Protein AF-A0A848Q701-F1 (af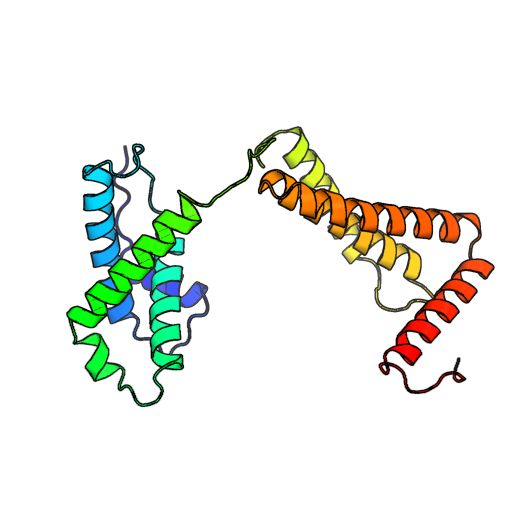db_monomer_lite)

Secondary structure (DSSP, 8-state):
----PPPPHHHHHHHHHHTT--TTS-HHHHHHHHHHHHHHHHHHHHTTTTSS-PPP-HHHHHHHHHHHHHHHHHH-TT--HHHHTT-HHHHHHHHHHHHHHHHHHHTS-------S-TTSHHHHHHHHHHHHHHHHHTTS--S-HHHHHHHHHHHHHHHHHHHHHHHHHHT-HHHHHHHHHHHHHHHHHHHHHHHH-HHHHHHHHHHHHHHHHHTTSSS-SS--

pLDDT: mean 83.73, std 12.36, range [33.09, 96.5]

Sequence (224 aa):
MSEKQILSNEQFKEVYNALGVKNTLNSDFLYQAYVNAMEGAKTIAEANLFGRMVPINPVSLILYLVNEHGYFLDSHPDAIQEEIIVDEKYMQTIISIALDKYYTNEHLSYKSKTILSRFSPSISTLNTYLNFMLGILAKFPRNKPNETLVVDIMSKGFSMARAISDLLVSGFETEAFSTWRTLHEAECILLILTKHGKPVIDKYLTHMNYAMAFRGIAFDKAKT

Foldseek 3Di:
DDDPDQDDLVRQVVLCVVVVQPPPDDSVLLSVLLVVLVVVLVVVQVVCVVVDNDDDDSSLLSVQLSVLRVVVCVVCVVDDNVVQSPDPVSSVVSSVRSNVCRCCVVPVDDAAPQPDACPPPVLVVLLVVLVVLLVVLVPDDDDPLLVCVLSVLVNVLSVLVNVLSVCSRRRNNVVSVVSVVVSVVSVVVNVVCVVPDDVVSVVVVLVVVVVCVVVVNDDDNPDD

Radius of gyration: 25.18 Å; chains: 1; bounding box: 56×46×65 Å

Structure (mmCIF, N/CA/C/O backbone):
data_AF-A0A848Q701-F1
#
_entry.id   AF-A0A848Q701-F1
#
loop_
_atom_site.group_PDB
_atom_site.id
_atom_site.type_symbol
_atom_site.label_atom_id
_atom_site.label_alt_id
_atom_site.label_comp_id
_atom_site.label_asym_id
_atom_site.label_entity_id
_atom_site.label_seq_id
_atom_site.pdbx_PDB_ins_code
_atom_site.Cartn_x
_atom_site.Cartn_y
_atom_site.Cartn_z
_atom_site.occupancy
_atom_site.B_iso_or_equiv
_atom_site.auth_seq_id
_atom_site.auth_comp_id
_atom_site.auth_asym_id
_atom_site.auth_atom_id
_atom_site.pdbx_PDB_model_num
ATOM 1 N N . MET A 1 1 ? -8.119 24.684 22.721 1.00 36.12 1 MET A N 1
ATOM 2 C CA . MET A 1 1 ? -7.737 23.377 22.140 1.00 36.12 1 MET A CA 1
ATOM 3 C C . MET A 1 1 ? -9.029 22.715 21.716 1.00 36.12 1 MET A C 1
ATOM 5 O O . MET A 1 1 ? -9.888 22.579 22.572 1.00 36.12 1 MET A O 1
ATOM 9 N N . SER A 1 2 ? -9.239 22.475 20.418 1.00 33.09 2 SER A N 1
ATOM 10 C CA . SER A 1 2 ? -10.560 22.066 19.923 1.00 33.09 2 SER A CA 1
ATOM 11 C C . SER A 1 2 ? -10.895 20.670 20.447 1.00 33.09 2 SER A C 1
ATOM 13 O O . SER A 1 2 ? -10.123 19.731 20.254 1.00 33.09 2 SER A O 1
ATOM 15 N N . GLU A 1 3 ? -12.034 20.545 21.124 1.00 44.09 3 GLU A N 1
ATOM 16 C CA . GLU A 1 3 ? -12.710 19.263 21.291 1.00 44.09 3 GLU A CA 1
ATOM 17 C C . GLU A 1 3 ? -12.857 18.672 19.886 1.00 44.09 3 GLU A C 1
ATOM 19 O O . GLU A 1 3 ? -13.469 19.283 19.006 1.00 44.09 3 GLU A O 1
ATOM 24 N N . LYS A 1 4 ? -12.191 17.550 19.603 1.00 56.16 4 LYS A N 1
ATOM 25 C CA . LYS A 1 4 ? -12.415 16.849 18.340 1.00 56.16 4 LYS A CA 1
ATOM 26 C C . LYS A 1 4 ? -13.757 16.147 18.460 1.00 56.16 4 LYS A C 1
ATOM 28 O O . LYS A 1 4 ? -13.879 15.125 19.125 1.00 56.16 4 LYS A O 1
ATOM 33 N N . GLN A 1 5 ? -14.742 16.792 17.856 1.00 68.19 5 GLN A N 1
ATOM 34 C CA . GLN A 1 5 ? -16.139 16.410 17.817 1.00 68.19 5 GLN A CA 1
ATOM 35 C C . GLN A 1 5 ? -16.266 15.020 17.181 1.00 68.19 5 GLN A C 1
ATOM 37 O O . GLN A 1 5 ? -15.728 14.779 16.098 1.00 68.19 5 GLN A O 1
ATOM 42 N N . ILE A 1 6 ? -16.935 14.103 17.883 1.00 81.94 6 ILE A N 1
ATOM 43 C CA . ILE A 1 6 ? -17.421 12.844 17.308 1.00 81.94 6 ILE A CA 1
ATOM 44 C C . ILE A 1 6 ? -18.152 13.198 16.008 1.00 81.94 6 ILE A C 1
ATOM 46 O O . ILE A 1 6 ? -18.936 14.150 15.993 1.00 81.94 6 ILE A O 1
ATOM 50 N N . LEU A 1 7 ? -17.860 12.479 14.921 1.00 87.56 7 LEU A N 1
ATOM 51 C CA . LEU A 1 7 ? -18.504 12.750 13.637 1.00 87.56 7 LEU A CA 1
ATOM 52 C C . LEU A 1 7 ? -20.026 12.631 13.785 1.00 87.56 7 LEU A C 1
ATOM 54 O O . LEU A 1 7 ? -20.531 11.700 14.424 1.00 87.56 7 LEU A O 1
ATOM 58 N N . SER A 1 8 ? -20.766 13.563 13.183 1.00 89.25 8 SER A N 1
ATOM 59 C CA . SER A 1 8 ? -22.221 13.426 13.090 1.00 89.25 8 SER A CA 1
ATOM 60 C C . SER A 1 8 ? -22.583 12.189 12.257 1.00 89.25 8 SER A C 1
ATOM 62 O O . SER A 1 8 ? -21.770 11.698 11.473 1.00 89.25 8 SER A O 1
ATOM 64 N N . ASN A 1 9 ? -23.809 11.678 12.398 1.00 89.00 9 ASN A N 1
ATOM 65 C CA . ASN A 1 9 ? -24.279 10.534 11.605 1.00 89.00 9 ASN A CA 1
ATOM 66 C C . ASN A 1 9 ? -24.153 10.808 10.092 1.00 89.00 9 ASN A C 1
ATOM 68 O O . ASN A 1 9 ? -23.714 9.944 9.339 1.00 89.00 9 ASN A O 1
ATOM 72 N N . GLU A 1 10 ? -24.444 12.038 9.662 1.00 88.00 10 GLU A N 1
ATOM 73 C CA . GLU A 1 10 ? -24.291 12.470 8.269 1.00 88.00 10 GLU A CA 1
ATOM 74 C C . GLU A 1 10 ? -22.828 12.408 7.809 1.00 88.00 10 GLU A C 1
ATOM 76 O O . GLU A 1 10 ? -22.529 11.771 6.801 1.00 88.00 10 GLU A O 1
ATOM 81 N N . GLN A 1 11 ? -21.900 12.969 8.592 1.00 88.25 11 GLN A N 1
ATOM 82 C CA . GLN A 1 11 ? -20.464 12.917 8.295 1.00 88.25 11 GLN A CA 1
ATOM 83 C C . GLN A 1 11 ? -19.928 11.481 8.290 1.00 88.25 11 GLN A C 1
ATOM 85 O O . GLN A 1 11 ? -19.095 11.121 7.460 1.00 88.25 11 GLN A O 1
ATOM 90 N N . PHE A 1 12 ? -20.411 10.638 9.204 1.00 90.81 12 PHE A N 1
ATOM 91 C CA . PHE A 1 12 ? -20.083 9.218 9.218 1.00 90.81 12 PHE A CA 1
ATOM 92 C C . PHE A 1 12 ? -20.570 8.530 7.940 1.00 90.81 12 PHE A C 1
ATOM 94 O O . PHE A 1 12 ? -19.803 7.789 7.331 1.00 90.81 12 PHE A O 1
ATOM 101 N N . LYS A 1 13 ? -21.808 8.791 7.502 1.00 87.31 13 LYS A N 1
ATOM 102 C CA . LYS A 1 13 ? -22.376 8.213 6.275 1.00 87.31 13 LYS A CA 1
ATOM 103 C C . LYS A 1 13 ? -21.625 8.662 5.024 1.00 87.31 13 LYS A C 1
ATOM 105 O O . LYS A 1 13 ? -21.408 7.846 4.132 1.00 87.31 13 LYS A O 1
ATOM 110 N N . GLU A 1 14 ? -21.167 9.910 4.965 1.00 87.75 14 GLU A N 1
ATOM 111 C CA . GLU A 1 14 ? -20.291 10.380 3.884 1.00 87.75 14 GLU A CA 1
ATOM 112 C C . GLU A 1 14 ? -18.983 9.585 3.825 1.00 87.75 14 GLU A C 1
ATOM 114 O O . GLU A 1 14 ? -18.609 9.094 2.759 1.00 87.75 14 GLU A O 1
ATOM 119 N N . VAL A 1 15 ? -18.318 9.400 4.971 1.00 84.94 15 VAL A N 1
ATOM 120 C CA . VAL A 1 15 ? -17.093 8.590 5.065 1.00 84.94 15 VAL A CA 1
ATOM 121 C C . VAL A 1 15 ? -17.382 7.139 4.686 1.00 84.94 15 VAL A C 1
ATOM 123 O O . VAL A 1 15 ? -16.687 6.575 3.849 1.00 84.94 15 VAL A O 1
ATOM 126 N N . TYR A 1 16 ? -18.435 6.549 5.244 1.00 84.50 16 TYR A N 1
ATOM 127 C CA . TYR A 1 16 ? -18.865 5.180 4.974 1.00 84.50 16 TYR A CA 1
ATOM 128 C C . TYR A 1 16 ? -19.086 4.926 3.474 1.00 84.50 16 TYR A C 1
ATOM 130 O O . TYR A 1 16 ? -18.576 3.950 2.923 1.00 84.50 16 TYR A O 1
ATOM 138 N N . ASN A 1 17 ? -19.764 5.849 2.788 1.00 85.31 17 ASN A N 1
ATOM 139 C CA . ASN A 1 17 ? -20.006 5.760 1.350 1.00 85.31 17 ASN A CA 1
ATOM 140 C C . ASN A 1 17 ? -18.724 5.971 0.531 1.00 85.31 17 ASN A C 1
ATOM 142 O O . ASN A 1 17 ? -18.478 5.242 -0.429 1.00 85.31 17 ASN A O 1
ATOM 146 N N . ALA A 1 18 ? -17.882 6.936 0.915 1.00 84.31 18 ALA A N 1
ATOM 147 C CA . ALA A 1 18 ? -16.613 7.206 0.237 1.00 84.31 18 ALA A CA 1
ATOM 148 C C . ALA A 1 18 ? -15.622 6.034 0.336 1.00 84.31 18 ALA A C 1
ATOM 150 O O . ALA A 1 18 ? -14.794 5.845 -0.554 1.00 84.31 18 ALA A O 1
ATOM 151 N N . LEU A 1 19 ? -15.717 5.235 1.400 1.00 77.81 19 LEU A N 1
ATOM 152 C CA . LEU A 1 19 ? -14.888 4.052 1.622 1.00 77.81 19 LEU A CA 1
ATOM 153 C C . LEU A 1 19 ? -15.313 2.835 0.782 1.00 77.81 19 LEU A C 1
ATOM 155 O O . LEU A 1 19 ? -14.610 1.826 0.796 1.00 77.81 19 LEU A O 1
ATOM 159 N N . GLY A 1 20 ? -16.428 2.909 0.043 1.00 77.75 20 GLY A N 1
ATOM 160 C CA . GLY A 1 20 ? -16.897 1.809 -0.806 1.00 77.75 20 GLY A CA 1
ATOM 161 C C . GLY A 1 20 ? -17.294 0.562 -0.013 1.00 77.75 20 GLY A C 1
ATOM 162 O O . GLY A 1 20 ? -17.128 -0.559 -0.495 1.00 77.75 20 GLY A O 1
ATOM 163 N N . VAL A 1 21 ? -17.772 0.750 1.219 1.00 76.88 21 VAL A N 1
ATOM 164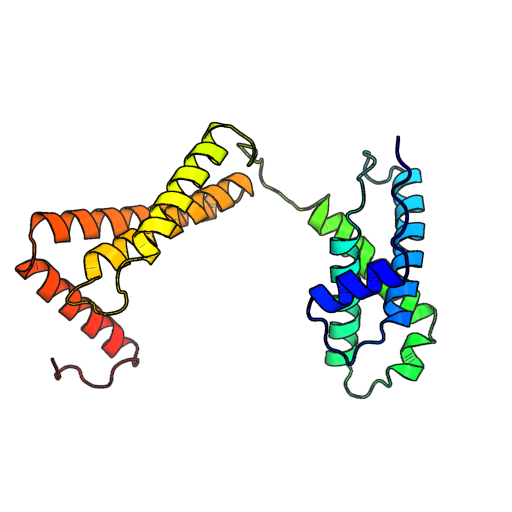 C CA . VAL A 1 21 ? -18.198 -0.345 2.094 1.00 76.88 21 VAL A CA 1
ATOM 165 C C . VAL A 1 21 ? -19.361 -1.103 1.449 1.00 76.88 21 VAL A C 1
ATOM 167 O O . VAL A 1 21 ? -20.228 -0.501 0.816 1.00 76.88 21 VAL A O 1
ATOM 170 N N . LYS A 1 22 ? -19.393 -2.436 1.598 1.00 74.31 22 LYS A N 1
ATOM 171 C CA . LYS A 1 22 ? -20.499 -3.261 1.092 1.00 74.31 22 LYS A CA 1
ATOM 172 C C . LYS A 1 22 ? -21.829 -2.724 1.650 1.00 74.31 22 LYS A C 1
ATOM 174 O O . LYS A 1 22 ? -22.005 -2.663 2.865 1.00 74.31 22 LYS A O 1
ATOM 179 N N . ASN A 1 23 ? -22.791 -2.428 0.771 1.00 69.56 23 ASN A N 1
ATOM 180 C CA . ASN A 1 23 ? -24.143 -1.974 1.150 1.00 69.56 23 ASN A CA 1
ATOM 181 C C . ASN A 1 23 ? -24.913 -2.974 2.034 1.00 69.56 23 ASN A C 1
ATOM 183 O O . ASN A 1 23 ? -25.974 -2.644 2.548 1.00 69.56 23 ASN A O 1
ATOM 187 N N . THR A 1 24 ? -24.403 -4.196 2.182 1.00 77.38 24 THR A N 1
ATOM 188 C CA . THR A 1 24 ? -24.962 -5.234 3.048 1.00 77.38 24 THR A CA 1
ATOM 189 C C . THR A 1 24 ? -24.699 -4.979 4.530 1.00 77.38 24 THR A C 1
ATOM 191 O O . THR A 1 24 ? -25.356 -5.584 5.362 1.00 77.38 24 THR A O 1
ATOM 194 N N . LEU A 1 25 ? -23.745 -4.117 4.899 1.00 85.06 25 LEU A N 1
ATOM 195 C CA . LEU A 1 25 ? -23.465 -3.835 6.307 1.00 85.06 25 LEU A CA 1
ATOM 196 C C . LEU A 1 25 ? -24.409 -2.753 6.854 1.00 85.06 25 LEU A C 1
ATOM 198 O O . LEU A 1 25 ? -24.681 -1.748 6.196 1.00 85.06 25 LEU A O 1
ATOM 202 N N . ASN A 1 26 ? -24.895 -2.952 8.080 1.00 88.06 26 ASN A N 1
ATOM 203 C CA . ASN A 1 26 ? -25.823 -2.038 8.733 1.00 88.06 26 ASN A CA 1
ATOM 204 C C . ASN A 1 26 ? -25.087 -0.767 9.193 1.00 88.06 26 ASN A C 1
ATOM 206 O O . ASN A 1 26 ? -24.310 -0.787 10.152 1.00 88.06 26 ASN A O 1
ATOM 210 N N . SER A 1 27 ? -25.339 0.352 8.507 1.00 88.12 27 SER A N 1
ATOM 211 C CA . SER A 1 27 ? -24.658 1.623 8.775 1.00 88.12 27 SER A CA 1
ATOM 212 C C . SER A 1 27 ? -25.000 2.219 10.137 1.00 88.12 27 SER A C 1
ATOM 214 O O . SER A 1 27 ? -24.158 2.881 10.739 1.00 88.12 27 SER A O 1
ATOM 216 N N . ASP A 1 28 ? -26.226 2.014 10.621 1.00 90.44 28 ASP A N 1
ATOM 217 C CA . ASP A 1 28 ? -26.679 2.613 11.876 1.00 90.44 28 ASP A CA 1
ATOM 218 C C . ASP A 1 28 ? -26.059 1.884 13.077 1.00 90.44 28 ASP A C 1
ATOM 220 O O . ASP A 1 28 ? -25.575 2.536 14.002 1.00 90.44 28 ASP A O 1
ATOM 224 N N . PHE A 1 29 ? -25.957 0.551 13.019 1.00 92.25 29 PHE A N 1
ATOM 225 C CA . PHE A 1 29 ? -25.187 -0.245 13.980 1.00 92.25 29 PHE A CA 1
ATOM 226 C C . PHE A 1 29 ? -23.719 0.195 14.021 1.00 92.25 29 PHE A C 1
ATOM 228 O O . PHE A 1 29 ? -23.174 0.442 15.095 1.00 92.25 29 PHE A O 1
ATOM 235 N N . LEU A 1 30 ? -23.081 0.348 12.857 1.00 92.31 30 LEU A N 1
ATOM 236 C CA . LEU A 1 30 ? -21.678 0.763 12.776 1.00 92.31 30 LEU A CA 1
ATOM 237 C C . LEU A 1 30 ? -21.454 2.196 13.270 1.00 92.31 30 LEU A C 1
ATOM 239 O O . LEU A 1 30 ? -20.414 2.475 13.868 1.00 92.31 30 LEU A O 1
ATOM 243 N N . TYR A 1 31 ? -22.424 3.093 13.074 1.00 94.25 31 TYR A N 1
ATOM 244 C CA . TYR A 1 31 ? -22.378 4.430 13.658 1.00 94.25 31 TYR A CA 1
ATOM 245 C C . TYR A 1 31 ? -22.442 4.375 15.188 1.00 94.25 31 TYR A C 1
ATOM 247 O O . TYR A 1 31 ? -21.627 5.013 15.850 1.00 94.25 31 TYR A O 1
ATOM 255 N N . GLN A 1 32 ? -23.350 3.575 15.756 1.00 93.50 32 GLN A N 1
ATOM 256 C CA . GLN A 1 32 ? -23.429 3.389 17.210 1.00 93.50 32 GLN A CA 1
ATOM 257 C C . GLN A 1 32 ? -22.146 2.774 17.774 1.00 93.50 32 GLN A C 1
ATOM 259 O O . GLN A 1 32 ? -21.598 3.269 18.757 1.00 93.50 32 GLN A O 1
ATOM 264 N N . ALA A 1 33 ? -21.603 1.755 17.104 1.00 93.56 33 ALA A N 1
ATOM 265 C CA . ALA A 1 33 ? -20.323 1.166 17.477 1.00 93.56 33 ALA A CA 1
ATOM 266 C C . ALA A 1 33 ? -19.185 2.201 17.432 1.00 93.56 33 ALA A C 1
ATOM 268 O O . ALA A 1 33 ? -18.342 2.220 18.325 1.00 93.56 33 ALA A O 1
ATOM 269 N N . TYR A 1 34 ? -19.177 3.099 16.442 1.00 94.62 34 TYR A N 1
ATOM 270 C CA . TYR A 1 34 ? -18.209 4.194 16.350 1.00 94.62 34 TYR A CA 1
ATOM 271 C C . TYR A 1 34 ? -18.334 5.193 17.505 1.00 94.62 34 TYR A C 1
ATOM 273 O O . TYR A 1 34 ? -17.318 5.540 18.109 1.00 94.62 34 TYR A O 1
ATOM 281 N N . VAL A 1 35 ? -19.550 5.634 17.838 1.00 93.81 35 VAL A N 1
ATOM 282 C CA . VAL A 1 35 ? -19.788 6.554 18.964 1.00 93.81 35 VAL A CA 1
ATOM 283 C C . VAL A 1 35 ? -19.299 5.924 20.269 1.00 93.81 35 VAL A C 1
ATOM 285 O O . VAL A 1 35 ? -18.469 6.515 20.960 1.00 93.81 35 VAL A O 1
ATOM 288 N N . ASN A 1 36 ? -19.707 4.684 20.543 1.00 92.88 36 ASN A N 1
ATOM 289 C CA . ASN A 1 36 ? -19.308 3.956 21.748 1.00 92.88 36 ASN A CA 1
ATOM 290 C C . ASN A 1 36 ? -17.792 3.697 21.794 1.00 92.88 36 ASN A C 1
ATOM 292 O O . ASN A 1 36 ? -17.168 3.798 22.850 1.00 92.88 36 ASN A O 1
ATOM 296 N N . ALA A 1 37 ? -17.163 3.405 20.650 1.00 92.50 37 ALA A N 1
ATOM 297 C CA . ALA A 1 37 ? -15.714 3.244 20.565 1.00 92.50 37 ALA A CA 1
ATOM 298 C C . ALA A 1 37 ? -14.969 4.557 20.848 1.00 92.50 37 ALA A C 1
ATOM 300 O O . ALA A 1 37 ? -13.959 4.543 21.549 1.00 92.50 37 ALA A O 1
ATOM 301 N N . MET A 1 38 ? -15.462 5.696 20.351 1.00 90.81 38 MET A N 1
ATOM 302 C CA . MET A 1 38 ? -14.889 7.015 20.648 1.00 90.81 38 MET A CA 1
ATOM 303 C C . MET A 1 38 ? -14.991 7.361 22.138 1.00 90.81 38 MET A C 1
ATOM 305 O O . MET A 1 38 ? -14.049 7.929 22.696 1.00 90.81 38 MET A O 1
ATOM 309 N N . GLU A 1 39 ? -16.094 6.992 22.793 1.00 88.62 39 GLU A N 1
ATOM 310 C CA . GLU A 1 39 ? -16.249 7.134 24.244 1.00 88.62 39 GLU A CA 1
ATOM 311 C C . GLU A 1 39 ? -15.275 6.236 25.013 1.00 88.62 39 GLU A C 1
ATOM 313 O O . GLU A 1 39 ? -14.521 6.731 25.852 1.00 88.62 39 GLU A O 1
ATOM 318 N N . GLY A 1 40 ? -15.200 4.943 24.679 1.00 85.62 40 GLY A N 1
ATOM 319 C CA . GLY A 1 40 ? -14.257 4.014 25.313 1.00 85.62 40 GLY A CA 1
ATOM 320 C C . GLY A 1 40 ? -12.796 4.443 25.137 1.00 85.62 40 GLY A C 1
ATOM 321 O O . GLY A 1 40 ? -11.990 4.386 26.067 1.00 85.62 40 GLY A O 1
ATOM 322 N N . ALA A 1 41 ? -12.455 4.969 23.964 1.00 84.69 41 ALA A N 1
ATOM 323 C CA . ALA A 1 41 ? -11.130 5.495 23.672 1.00 84.69 41 ALA A CA 1
ATOM 324 C C . ALA A 1 41 ? -10.795 6.765 24.481 1.00 84.69 41 ALA A C 1
ATOM 326 O O . ALA A 1 41 ? -9.637 6.976 24.855 1.00 84.69 41 ALA A O 1
ATOM 327 N N . LYS A 1 42 ? -11.798 7.590 24.817 1.00 82.44 42 LYS A N 1
ATOM 328 C CA . LYS A 1 42 ? -11.633 8.724 25.738 1.00 82.44 42 LYS A CA 1
ATOM 329 C C . LYS A 1 42 ? -11.252 8.236 27.135 1.00 82.44 42 LYS A C 1
ATOM 331 O O . LYS A 1 42 ? -10.291 8.749 27.702 1.00 82.44 42 LYS A O 1
ATOM 336 N N . THR A 1 43 ? -11.920 7.201 27.645 1.00 80.56 43 THR A N 1
ATOM 337 C CA . THR A 1 43 ? -11.589 6.590 28.944 1.00 80.56 43 THR A CA 1
ATOM 338 C C . THR A 1 43 ? -10.163 6.033 28.964 1.00 80.56 43 THR A C 1
ATOM 340 O O . THR A 1 43 ? -9.422 6.249 29.922 1.00 80.56 43 THR A O 1
ATOM 343 N N . ILE A 1 44 ? -9.735 5.373 27.884 1.00 77.81 44 ILE A N 1
ATOM 344 C CA . ILE A 1 44 ? -8.364 4.855 27.737 1.00 77.81 44 ILE A CA 1
ATOM 345 C C . ILE A 1 44 ? -7.332 5.995 27.724 1.00 77.81 44 ILE A C 1
ATOM 347 O O . ILE A 1 44 ? -6.269 5.886 28.344 1.00 77.81 44 ILE A O 1
ATOM 351 N N . ALA A 1 45 ? -7.640 7.099 27.036 1.00 74.75 45 ALA A N 1
ATOM 352 C CA . ALA A 1 45 ? -6.781 8.279 26.985 1.00 74.75 45 ALA A CA 1
ATOM 353 C C . ALA A 1 45 ? -6.672 8.982 28.349 1.00 74.75 45 ALA A C 1
ATOM 355 O O . ALA A 1 45 ? -5.573 9.371 28.744 1.00 74.75 45 ALA A O 1
ATOM 356 N N . GLU A 1 46 ? -7.782 9.112 29.080 1.00 74.94 46 GLU A N 1
ATOM 357 C CA . GLU A 1 46 ? -7.830 9.681 30.436 1.00 74.94 46 GLU A CA 1
ATOM 358 C C . GLU A 1 46 ? -7.061 8.825 31.448 1.00 74.94 46 GLU A C 1
ATOM 360 O O . GLU A 1 46 ? -6.344 9.362 32.292 1.00 74.94 46 GLU A O 1
ATOM 365 N N . ALA A 1 47 ? -7.124 7.498 31.316 1.00 74.81 47 ALA A N 1
ATOM 366 C CA . ALA A 1 47 ? -6.346 6.566 32.130 1.00 74.81 47 ALA A CA 1
ATOM 367 C C . ALA A 1 47 ? -4.829 6.624 31.852 1.00 74.81 47 ALA A C 1
ATOM 369 O O . ALA A 1 47 ? -4.051 5.981 32.556 1.00 74.81 47 ALA A O 1
ATOM 370 N N . ASN A 1 48 ? -4.395 7.379 30.832 1.00 69.25 48 ASN A N 1
ATOM 371 C CA . ASN A 1 48 ? -3.001 7.548 30.409 1.00 69.25 48 ASN A CA 1
ATOM 372 C C . ASN A 1 48 ? -2.238 6.218 30.248 1.00 69.25 48 ASN A C 1
ATOM 374 O O . ASN A 1 48 ? -1.026 6.153 30.465 1.00 69.25 48 ASN A O 1
ATOM 378 N N . LEU A 1 49 ? -2.944 5.158 29.836 1.00 65.00 49 LEU A N 1
ATOM 379 C CA . LEU A 1 49 ? -2.419 3.789 29.735 1.00 65.00 49 LEU A CA 1
ATOM 380 C C . LEU A 1 49 ? -1.187 3.680 28.821 1.00 65.00 49 LEU A C 1
ATOM 382 O O . LEU A 1 49 ? -0.363 2.787 28.992 1.00 65.00 49 LEU A O 1
ATOM 386 N N . PHE A 1 50 ? -1.027 4.622 27.888 1.00 63.88 50 PHE A N 1
ATOM 387 C CA . PHE A 1 50 ? 0.066 4.650 26.913 1.00 63.88 50 PHE A CA 1
ATOM 388 C C . PHE A 1 50 ? 1.072 5.795 27.133 1.00 63.88 50 PHE A C 1
ATOM 390 O O . PHE A 1 50 ? 1.924 6.047 26.281 1.00 63.88 50 PHE A O 1
ATOM 397 N N . GLY A 1 51 ? 0.979 6.524 28.253 1.00 60.06 51 GLY A N 1
ATOM 398 C CA . GLY A 1 51 ? 1.923 7.585 28.640 1.00 60.06 51 GLY A CA 1
ATOM 399 C C . GLY A 1 51 ? 1.932 8.834 27.746 1.00 60.06 51 GLY A C 1
ATOM 400 O O . GLY A 1 51 ? 2.715 9.756 27.989 1.00 60.06 51 GLY A O 1
ATOM 401 N N . ARG A 1 52 ? 1.095 8.878 26.702 1.00 60.19 52 ARG A N 1
ATOM 402 C CA . ARG A 1 52 ? 0.869 10.025 25.816 1.00 60.19 52 ARG A CA 1
ATOM 403 C C . ARG A 1 52 ? -0.595 10.047 25.395 1.00 60.19 52 ARG A C 1
ATOM 405 O O . ARG A 1 52 ? -1.138 9.023 24.992 1.00 60.19 52 ARG A O 1
ATOM 412 N N . MET A 1 53 ? -1.210 11.228 25.427 1.00 58.53 53 MET A N 1
ATOM 413 C CA . MET A 1 53 ? -2.537 11.432 24.852 1.00 58.53 53 MET A CA 1
ATOM 414 C C . MET A 1 53 ? -2.410 11.350 23.327 1.00 58.53 53 MET A C 1
ATOM 416 O O . MET A 1 53 ? -1.824 12.242 22.708 1.00 58.53 53 MET A O 1
ATOM 420 N N . VAL A 1 54 ? -2.897 10.262 22.725 1.00 65.00 54 VAL A N 1
ATOM 421 C CA . VAL A 1 54 ? -2.814 10.082 21.274 1.00 65.00 54 VAL A CA 1
ATOM 422 C C . VAL A 1 54 ? -4.143 10.468 20.628 1.00 65.00 54 VAL A C 1
ATOM 424 O O . VAL A 1 54 ? -5.172 9.886 20.970 1.00 65.00 54 VAL A O 1
ATOM 427 N N . PRO A 1 55 ? -4.166 11.471 19.731 1.00 70.88 55 PRO A N 1
ATOM 428 C CA . PRO A 1 55 ? -5.399 11.877 19.076 1.00 70.88 55 PRO A CA 1
ATOM 429 C C . PRO A 1 55 ? -5.906 10.756 18.168 1.00 70.88 55 PRO A C 1
ATOM 431 O O . PRO A 1 55 ? -5.176 10.275 17.301 1.00 70.88 55 PRO A O 1
ATOM 434 N N . ILE A 1 56 ? -7.174 10.388 18.337 1.00 82.06 56 ILE A N 1
ATOM 435 C CA . ILE A 1 56 ? -7.820 9.364 17.516 1.00 82.06 56 ILE A CA 1
ATOM 436 C C . ILE A 1 56 ? -8.065 9.925 16.115 1.00 82.06 56 ILE A C 1
ATOM 438 O O . ILE A 1 56 ? -8.544 11.055 15.967 1.00 82.06 56 ILE A O 1
ATOM 442 N N . ASN A 1 57 ? -7.736 9.145 15.086 1.00 87.00 57 ASN A N 1
ATOM 443 C CA . ASN A 1 57 ? -8.190 9.381 13.722 1.00 87.00 57 ASN A CA 1
ATOM 444 C C . ASN A 1 57 ? -9.550 8.685 13.522 1.00 87.00 57 ASN A C 1
ATOM 446 O O . ASN A 1 57 ? -9.575 7.454 13.435 1.00 87.00 57 ASN A O 1
ATOM 450 N N . PRO A 1 58 ? -10.666 9.436 13.413 1.00 87.81 58 PRO A N 1
ATOM 451 C CA . PRO A 1 58 ? -11.998 8.852 13.274 1.00 87.81 58 PRO A CA 1
ATOM 452 C C . PRO A 1 58 ? -12.118 7.911 12.078 1.00 87.81 58 PRO A C 1
ATOM 454 O O . PRO A 1 58 ? -12.716 6.850 12.193 1.00 87.81 58 PRO A O 1
ATOM 457 N N . VAL A 1 59 ? -11.502 8.259 10.945 1.00 88.62 59 VAL A N 1
ATOM 458 C CA . VAL A 1 59 ? -11.603 7.474 9.707 1.00 88.62 59 VAL A CA 1
ATOM 459 C C . VAL A 1 59 ? -10.935 6.109 9.866 1.00 88.62 59 VAL A C 1
ATOM 461 O O . VAL A 1 59 ? -11.503 5.097 9.465 1.00 88.62 59 VAL A O 1
ATOM 464 N N . SER A 1 60 ? -9.757 6.061 10.494 1.00 88.44 60 SER A N 1
ATOM 465 C CA . SER A 1 60 ? -9.058 4.800 10.768 1.00 88.44 60 SER A CA 1
ATOM 466 C C . SER A 1 60 ? -9.859 3.905 11.715 1.00 88.44 60 SER A C 1
ATOM 468 O O . SER A 1 60 ? -9.963 2.707 11.474 1.00 88.44 60 SER A O 1
ATOM 470 N N . LEU A 1 61 ? -10.464 4.472 12.764 1.00 90.56 61 LEU A N 1
ATOM 471 C CA . LEU A 1 61 ? -11.290 3.702 13.697 1.00 90.56 61 LEU A CA 1
ATOM 472 C C . LEU A 1 61 ? -12.554 3.145 13.022 1.00 90.56 61 LEU A C 1
ATOM 474 O O . LEU A 1 61 ? -12.880 1.975 13.213 1.00 90.56 61 LEU A O 1
ATOM 478 N N . ILE A 1 62 ? -13.222 3.947 12.183 1.00 91.88 62 ILE A N 1
ATOM 479 C CA . ILE A 1 62 ? -14.364 3.501 11.367 1.00 91.88 62 ILE A CA 1
ATOM 480 C C . ILE A 1 62 ? -13.952 2.334 10.467 1.00 91.88 62 ILE A C 1
ATOM 482 O O . ILE A 1 62 ? -14.665 1.338 10.395 1.00 91.88 62 ILE A O 1
ATOM 486 N N . LEU A 1 63 ? -12.787 2.424 9.819 1.00 90.88 63 LEU A N 1
ATOM 487 C CA . LEU A 1 63 ? -12.268 1.350 8.974 1.00 90.88 63 LEU A CA 1
ATOM 488 C C . LEU A 1 63 ? -12.060 0.049 9.749 1.00 90.88 63 LEU A C 1
ATOM 490 O O . LEU A 1 63 ? -12.456 -1.001 9.249 1.00 90.88 63 LEU A O 1
ATOM 494 N N . TYR A 1 64 ? -11.487 0.096 10.953 1.00 93.19 64 TYR A N 1
ATOM 495 C CA . TYR A 1 64 ? -11.368 -1.106 11.780 1.00 93.19 64 TYR A CA 1
ATOM 496 C C . TYR A 1 64 ? -12.751 -1.688 12.105 1.00 93.19 64 TYR A C 1
ATOM 498 O O . TYR A 1 64 ? -12.986 -2.855 11.819 1.00 93.19 64 TYR A O 1
ATOM 506 N N . LEU A 1 65 ? -13.699 -0.880 12.590 1.00 93.56 65 LEU A N 1
ATOM 507 C CA . LEU A 1 65 ? -15.053 -1.344 12.935 1.00 93.56 65 LEU A CA 1
ATOM 508 C C . LEU A 1 65 ? -15.788 -1.989 11.751 1.00 93.56 65 LEU A C 1
ATOM 510 O O . LEU A 1 65 ? -16.352 -3.075 11.882 1.00 93.56 65 LEU A O 1
ATOM 514 N N . VAL A 1 66 ? -15.755 -1.335 10.589 1.00 92.31 66 VAL A N 1
ATOM 515 C CA . VAL A 1 66 ? -16.382 -1.829 9.357 1.00 92.31 66 VAL A CA 1
ATOM 516 C C . VAL A 1 66 ? -15.784 -3.171 8.941 1.00 92.31 66 VAL A C 1
ATOM 518 O O . VAL A 1 66 ? -16.527 -4.099 8.620 1.00 92.31 66 VAL A O 1
ATOM 521 N N . ASN A 1 67 ? -14.452 -3.282 8.940 1.00 91.06 67 ASN A N 1
ATOM 522 C CA . ASN A 1 67 ? -13.779 -4.504 8.509 1.00 91.06 67 ASN A CA 1
ATOM 523 C C . ASN A 1 67 ? -13.973 -5.648 9.508 1.00 91.06 67 ASN A C 1
ATOM 525 O O . ASN A 1 67 ? -14.165 -6.777 9.070 1.00 91.06 67 ASN A O 1
ATOM 529 N N . GLU A 1 68 ? -13.997 -5.385 10.818 1.00 92.19 68 GLU A N 1
ATOM 530 C CA . GLU A 1 68 ? -14.296 -6.422 11.815 1.00 92.19 68 GLU A CA 1
ATOM 531 C C . GLU A 1 68 ? -15.730 -6.940 11.685 1.00 92.19 68 GLU A C 1
ATOM 533 O O . GLU A 1 68 ? -15.950 -8.151 11.689 1.00 92.19 68 GLU A O 1
ATOM 538 N N . HIS A 1 69 ? -16.708 -6.044 11.518 1.00 91.69 69 HIS A N 1
ATOM 539 C CA . HIS A 1 69 ? -18.101 -6.444 11.324 1.00 91.69 69 HIS A CA 1
ATOM 540 C C . HIS A 1 69 ? -18.285 -7.230 10.022 1.00 91.69 69 HIS A C 1
ATOM 542 O O . HIS A 1 69 ? -18.899 -8.297 10.024 1.00 91.69 69 HIS A O 1
ATOM 548 N N . GLY A 1 70 ? -17.700 -6.743 8.923 1.00 89.50 70 GLY A N 1
ATOM 549 C CA . GLY A 1 70 ? -17.731 -7.431 7.635 1.00 89.50 70 GLY A CA 1
ATOM 550 C C . GLY A 1 70 ? -17.066 -8.805 7.690 1.00 89.50 70 GLY A C 1
ATOM 551 O O . GLY A 1 70 ? -17.655 -9.782 7.236 1.00 89.50 70 GLY A O 1
ATOM 552 N N . TYR A 1 71 ? -15.888 -8.903 8.312 1.00 89.94 71 TYR A N 1
ATOM 553 C CA . TYR A 1 71 ? -15.185 -10.171 8.505 1.00 89.94 71 TYR A CA 1
ATOM 554 C C . TYR A 1 71 ? -16.004 -11.161 9.333 1.00 89.94 71 TYR A C 1
ATOM 556 O O . TYR A 1 71 ? -16.052 -12.346 9.004 1.00 89.94 71 TYR A O 1
ATOM 564 N N . PHE A 1 72 ? -16.665 -10.693 10.393 1.00 89.88 72 PHE A N 1
ATOM 565 C CA . PHE A 1 72 ? -17.494 -11.547 11.233 1.00 89.88 72 PHE A CA 1
ATOM 566 C C . PHE A 1 72 ? -18.656 -12.167 10.452 1.00 89.88 72 PHE A C 1
ATOM 568 O O . PHE A 1 72 ? -18.848 -13.378 10.545 1.00 89.88 72 PHE A O 1
ATOM 575 N N . LEU A 1 73 ? -19.384 -11.367 9.665 1.00 88.69 73 LEU A N 1
ATOM 576 C CA . LEU A 1 73 ? -20.497 -11.850 8.839 1.00 88.69 73 LEU A CA 1
ATOM 577 C C . LEU A 1 73 ? -20.016 -12.773 7.715 1.00 88.69 73 LEU A C 1
ATOM 579 O O . LEU A 1 73 ? -20.594 -13.835 7.508 1.00 88.69 73 LEU A O 1
ATOM 583 N N . ASP A 1 74 ? -18.917 -12.422 7.039 1.00 86.88 74 ASP A N 1
ATOM 584 C CA . ASP A 1 74 ? -18.323 -13.271 5.998 1.00 86.88 74 ASP A CA 1
ATOM 585 C C . ASP A 1 74 ? -17.838 -14.624 6.585 1.00 86.88 74 ASP A C 1
ATOM 587 O O . ASP A 1 74 ? -17.862 -15.645 5.898 1.00 86.88 74 ASP A O 1
ATOM 591 N N . SER A 1 75 ? -17.432 -14.652 7.862 1.00 86.75 75 SER A N 1
ATOM 592 C CA . SER A 1 75 ? -16.980 -15.864 8.569 1.00 86.75 75 SER A CA 1
ATOM 593 C C . SER A 1 75 ? -18.111 -16.682 9.204 1.00 86.75 75 SER A C 1
ATOM 595 O O . SER A 1 75 ? -17.877 -17.826 9.590 1.00 86.75 75 SER A O 1
ATOM 597 N N . HIS A 1 76 ? -19.322 -16.126 9.311 1.00 87.12 76 HIS A N 1
ATOM 598 C CA . HIS A 1 76 ? -20.498 -16.801 9.867 1.00 87.12 76 HIS A CA 1
ATOM 599 C C . HIS A 1 76 ? -21.696 -16.648 8.915 1.00 87.12 76 HIS A C 1
ATOM 601 O O . HIS A 1 76 ? -22.607 -15.872 9.200 1.00 87.12 76 HIS A O 1
ATOM 607 N N . PRO A 1 77 ? -21.727 -17.397 7.795 1.00 82.31 77 PRO A N 1
ATOM 608 C CA . PRO A 1 77 ? -22.757 -17.243 6.763 1.00 82.31 77 PRO A CA 1
ATOM 609 C C . PRO A 1 77 ? -24.183 -17.526 7.253 1.00 82.31 77 PRO A C 1
ATOM 611 O O . PRO A 1 77 ? -25.137 -16.989 6.701 1.00 82.31 77 PRO A O 1
ATOM 614 N N . ASP A 1 78 ? -24.318 -18.362 8.286 1.00 84.69 78 ASP A N 1
ATOM 615 C CA . ASP A 1 78 ? -25.604 -18.720 8.892 1.00 84.69 78 ASP A CA 1
ATOM 616 C C . ASP A 1 78 ? -26.108 -17.666 9.890 1.00 84.69 78 ASP A C 1
ATOM 618 O O . ASP A 1 78 ? -27.212 -17.784 10.422 1.00 84.69 78 ASP A O 1
ATOM 622 N N . ALA A 1 79 ? -25.293 -16.655 10.196 1.00 80.81 79 ALA A N 1
ATOM 623 C CA . ALA A 1 79 ? -25.617 -15.685 11.219 1.00 80.81 79 ALA A CA 1
ATOM 624 C C . ALA A 1 79 ? -26.502 -14.567 10.652 1.00 80.81 79 ALA A C 1
ATOM 626 O O . ALA A 1 79 ? -26.159 -13.899 9.676 1.00 80.81 79 ALA A O 1
ATOM 627 N N . ILE A 1 80 ? -27.652 -14.357 11.292 1.00 82.44 80 ILE A N 1
ATOM 628 C CA . ILE A 1 80 ? -28.633 -13.352 10.884 1.00 82.44 80 ILE A CA 1
ATOM 629 C C . ILE A 1 80 ? -28.197 -12.004 11.454 1.00 82.44 80 ILE A C 1
ATOM 631 O O . ILE A 1 80 ? -28.183 -11.799 12.669 1.00 82.44 80 ILE A O 1
ATOM 635 N N . GLN A 1 81 ? -27.817 -11.075 10.577 1.00 81.50 81 GLN A N 1
ATOM 636 C CA . GLN A 1 81 ? -27.264 -9.783 10.976 1.00 81.50 81 GLN A CA 1
ATOM 637 C C . GLN A 1 81 ? -28.208 -9.012 11.904 1.00 81.50 81 GLN A C 1
ATOM 639 O O . GLN A 1 81 ? -27.746 -8.421 12.877 1.00 81.50 81 GLN A O 1
ATOM 644 N N . GLU A 1 82 ? -29.516 -9.059 11.656 1.00 84.25 82 GLU A N 1
ATOM 645 C CA . GLU A 1 82 ? -30.540 -8.409 12.476 1.00 84.25 82 GLU A CA 1
ATOM 646 C C . GLU A 1 82 ? -30.580 -8.928 13.919 1.00 84.25 82 GLU A C 1
ATOM 648 O O . GLU A 1 82 ? -30.887 -8.160 14.826 1.00 84.25 82 GLU A O 1
ATOM 653 N N . GLU A 1 83 ? -30.248 -10.198 14.157 1.00 86.31 83 GLU A N 1
ATOM 654 C CA . GLU A 1 83 ? -30.197 -10.774 15.508 1.00 86.31 83 GLU A CA 1
ATOM 655 C C . GLU A 1 83 ? -28.908 -10.371 16.232 1.00 86.31 83 GLU A C 1
ATOM 657 O O . GLU A 1 83 ? -28.908 -10.067 17.424 1.00 86.31 83 GLU A O 1
ATOM 662 N N . ILE A 1 84 ? -27.806 -10.314 15.487 1.00 86.31 84 ILE A N 1
ATOM 663 C CA . ILE A 1 84 ? -26.466 -10.049 16.012 1.00 86.31 84 ILE A CA 1
ATOM 664 C C . ILE A 1 84 ? -26.287 -8.581 16.407 1.00 86.31 84 ILE A C 1
ATOM 666 O O . ILE A 1 84 ? -25.681 -8.287 17.434 1.00 86.31 84 ILE A O 1
ATOM 670 N N . ILE A 1 85 ? -26.803 -7.640 15.611 1.00 88.94 85 ILE A N 1
ATOM 671 C CA . ILE A 1 85 ? -26.639 -6.200 15.886 1.00 88.94 85 ILE A CA 1
ATOM 672 C C . ILE A 1 85 ? -27.370 -5.743 17.155 1.00 88.94 85 ILE A C 1
ATOM 674 O O . ILE A 1 85 ? -27.046 -4.684 17.691 1.00 88.94 85 ILE A O 1
ATOM 678 N N . VAL A 1 86 ? -28.352 -6.523 17.621 1.00 88.69 86 VAL A N 1
ATOM 679 C CA . VAL A 1 86 ? -29.107 -6.269 18.857 1.00 88.69 86 VAL A CA 1
ATOM 680 C C . VAL A 1 86 ? -28.386 -6.852 20.079 1.00 88.69 86 VAL A C 1
ATOM 682 O O . VAL A 1 86 ? -28.657 -6.441 21.206 1.00 88.69 86 VAL A O 1
ATOM 685 N N . ASP A 1 87 ? -27.436 -7.772 19.884 1.00 89.69 87 ASP A N 1
ATOM 686 C CA . ASP A 1 87 ? -26.634 -8.323 20.972 1.00 89.69 87 ASP A CA 1
ATOM 687 C C . ASP A 1 87 ? -25.593 -7.302 21.461 1.00 89.69 87 ASP A C 1
ATOM 689 O O . ASP A 1 87 ? -24.574 -7.026 20.818 1.00 89.69 87 ASP A O 1
ATOM 693 N N . GLU A 1 88 ? -25.819 -6.767 22.660 1.00 89.75 88 GLU A N 1
ATOM 694 C CA . GLU A 1 88 ? -24.883 -5.855 23.319 1.00 89.75 88 GLU A CA 1
ATOM 695 C C . GLU A 1 88 ? -23.493 -6.480 23.508 1.00 89.75 88 GLU A C 1
ATOM 697 O O . GLU A 1 88 ? -22.484 -5.778 23.400 1.00 89.75 88 GLU A O 1
ATOM 702 N N . LYS A 1 89 ? -23.397 -7.797 23.743 1.00 91.44 89 LYS A N 1
ATOM 703 C CA . LYS A 1 89 ? -22.096 -8.469 23.896 1.00 91.44 89 LYS A CA 1
ATOM 704 C C . LYS A 1 89 ? -21.316 -8.451 22.595 1.00 91.44 89 LYS A C 1
ATOM 706 O O . LYS A 1 89 ? -20.102 -8.233 22.612 1.00 91.44 89 LYS A O 1
ATOM 711 N N . TYR A 1 90 ? -22.001 -8.656 21.476 1.00 92.62 90 TYR A N 1
ATOM 712 C CA . TYR A 1 90 ? -21.390 -8.563 20.160 1.00 92.62 90 TYR A CA 1
ATOM 713 C C . TYR A 1 90 ? -20.871 -7.149 19.889 1.00 92.62 90 TYR A C 1
ATOM 715 O O . TYR A 1 90 ? -19.711 -6.984 19.504 1.00 92.62 90 TYR A O 1
ATOM 723 N N . MET A 1 91 ? -21.686 -6.128 20.175 1.00 92.56 91 MET A N 1
ATOM 724 C CA . MET A 1 91 ? -21.282 -4.728 20.027 1.00 92.56 91 MET A CA 1
ATOM 725 C C . MET A 1 91 ? -20.019 -4.418 20.840 1.00 92.56 91 MET A C 1
ATOM 727 O O . MET A 1 91 ? -19.048 -3.894 20.293 1.00 92.56 91 MET A O 1
ATOM 731 N N . GLN A 1 92 ? -19.990 -4.803 22.119 1.00 92.88 92 GLN A N 1
ATOM 732 C CA . GLN A 1 92 ? -18.818 -4.609 22.979 1.00 92.88 92 GLN A CA 1
ATOM 733 C C . GLN A 1 92 ? -17.587 -5.366 22.467 1.00 92.88 92 GLN A C 1
ATOM 735 O O . GLN A 1 92 ? -16.472 -4.846 22.516 1.00 92.88 92 GLN A O 1
ATOM 740 N N . THR A 1 93 ? -17.781 -6.566 21.920 1.00 93.00 93 THR A N 1
ATOM 741 C CA . THR A 1 93 ? -16.697 -7.376 21.350 1.00 93.00 93 THR A CA 1
ATOM 742 C C . THR A 1 93 ? -16.062 -6.684 20.146 1.00 93.00 93 THR A C 1
ATOM 744 O O . THR A 1 93 ? -14.842 -6.523 20.110 1.00 93.00 93 THR A O 1
ATOM 747 N N . ILE A 1 94 ? -16.867 -6.214 19.187 1.00 94.12 94 ILE A N 1
ATOM 748 C CA . ILE A 1 94 ? -16.356 -5.491 18.012 1.00 94.12 94 ILE A CA 1
ATOM 749 C C . ILE A 1 94 ? -15.635 -4.209 18.415 1.00 94.12 94 ILE A C 1
ATOM 751 O O . ILE A 1 94 ? -14.547 -3.940 17.906 1.00 94.12 94 ILE A O 1
ATOM 755 N N . ILE A 1 95 ? -16.208 -3.437 19.341 1.00 93.75 95 ILE A N 1
ATOM 756 C CA . ILE A 1 95 ? -15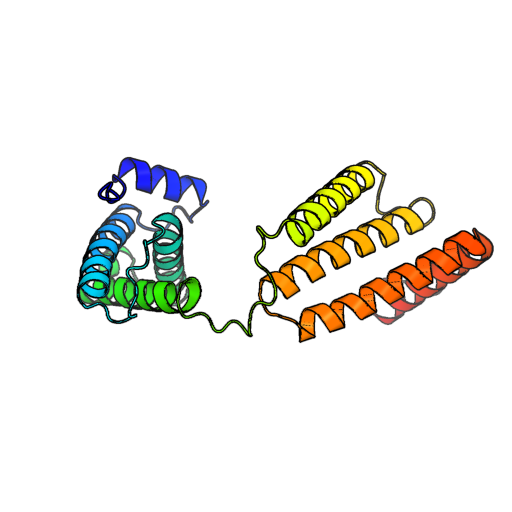.590 -2.201 19.831 1.00 93.75 95 ILE A CA 1
ATOM 757 C C . ILE A 1 95 ? -14.232 -2.503 20.464 1.00 93.75 95 ILE A C 1
ATOM 759 O O . ILE A 1 95 ? -13.240 -1.864 20.116 1.00 93.75 95 ILE A O 1
ATOM 763 N N . SER A 1 96 ? -14.167 -3.499 21.350 1.00 92.88 96 SER A N 1
ATOM 764 C CA . SER A 1 96 ? -12.926 -3.883 22.024 1.00 92.88 96 SER A CA 1
ATOM 765 C C . SER A 1 96 ? -11.850 -4.315 21.028 1.00 92.88 96 SER A C 1
ATOM 767 O O . SER A 1 96 ? -10.709 -3.873 21.143 1.00 92.88 96 SER A O 1
ATOM 769 N N . ILE A 1 97 ? -12.198 -5.147 20.041 1.00 93.31 97 ILE A N 1
ATOM 770 C CA . ILE A 1 97 ? -11.252 -5.619 19.019 1.00 93.31 97 ILE A CA 1
ATOM 771 C C . ILE A 1 97 ? -10.773 -4.457 18.143 1.00 93.31 97 ILE A C 1
ATOM 773 O O . ILE A 1 97 ? -9.576 -4.335 17.879 1.00 93.31 97 ILE A O 1
ATOM 777 N N . ALA A 1 98 ? -11.685 -3.589 17.699 1.00 93.81 98 ALA A N 1
ATOM 778 C CA . ALA A 1 98 ? -11.342 -2.448 16.858 1.00 93.81 98 ALA A CA 1
ATOM 779 C C . ALA A 1 98 ? -10.439 -1.448 17.592 1.00 93.81 98 ALA A C 1
ATOM 781 O O . ALA A 1 98 ? -9.475 -0.959 17.004 1.00 93.81 98 ALA A O 1
ATOM 782 N N . LEU A 1 99 ? -10.710 -1.174 18.872 1.00 90.75 99 LEU A N 1
ATOM 783 C CA . LEU A 1 99 ? -9.865 -0.311 19.696 1.00 90.75 99 LEU A CA 1
ATOM 784 C C . LEU A 1 99 ? -8.486 -0.925 19.931 1.00 90.75 99 LEU A C 1
ATOM 786 O O . LEU A 1 99 ? -7.488 -0.232 19.739 1.00 90.75 99 LEU A O 1
ATOM 790 N N . ASP A 1 100 ? -8.409 -2.207 20.287 1.00 88.50 100 ASP A N 1
ATOM 791 C CA . ASP A 1 100 ? -7.130 -2.891 20.497 1.00 88.50 100 ASP A CA 1
ATOM 792 C C . ASP A 1 100 ? -6.264 -2.862 19.228 1.00 88.50 100 ASP A C 1
ATOM 794 O O . ASP A 1 100 ? -5.104 -2.442 19.266 1.00 88.50 100 ASP A O 1
ATOM 798 N N . LYS A 1 101 ? -6.854 -3.186 18.069 1.00 90.19 101 LYS A N 1
ATOM 799 C CA . LYS A 1 101 ? -6.188 -3.086 16.761 1.00 90.19 101 LYS A CA 1
ATOM 800 C C . LYS A 1 101 ? -5.765 -1.657 16.441 1.00 90.19 101 LYS A C 1
ATOM 802 O O . LYS A 1 101 ? -4.635 -1.455 16.004 1.00 90.19 101 LYS A O 1
ATOM 807 N N . TYR A 1 102 ? -6.628 -0.669 16.675 1.00 89.31 102 TYR A N 1
ATOM 808 C CA . TYR A 1 102 ? -6.312 0.737 16.436 1.00 89.31 102 TYR A CA 1
ATOM 809 C C . TYR A 1 102 ? -5.113 1.194 17.277 1.00 89.31 102 TYR A C 1
ATOM 811 O O . TYR A 1 102 ? -4.122 1.673 16.729 1.00 89.31 102 TYR A O 1
ATOM 819 N N . TYR A 1 103 ? -5.149 1.006 18.598 1.00 84.94 103 TYR A N 1
ATOM 820 C CA . TYR A 1 103 ? -4.051 1.425 19.472 1.00 84.94 103 TYR A CA 1
ATOM 821 C C . TYR A 1 103 ? -2.766 0.656 19.174 1.00 84.94 103 TYR A C 1
ATOM 823 O O . TYR A 1 103 ? -1.687 1.251 19.092 1.00 84.94 103 TYR A O 1
ATOM 831 N N . THR A 1 104 ? -2.872 -0.651 18.949 1.00 82.38 104 THR A N 1
ATOM 832 C CA . THR A 1 104 ? -1.709 -1.485 18.662 1.00 82.38 104 THR A CA 1
ATOM 833 C C . THR A 1 104 ? -1.067 -1.107 17.334 1.00 82.38 104 THR A C 1
ATOM 835 O O . THR A 1 104 ? 0.127 -0.827 17.294 1.00 82.38 10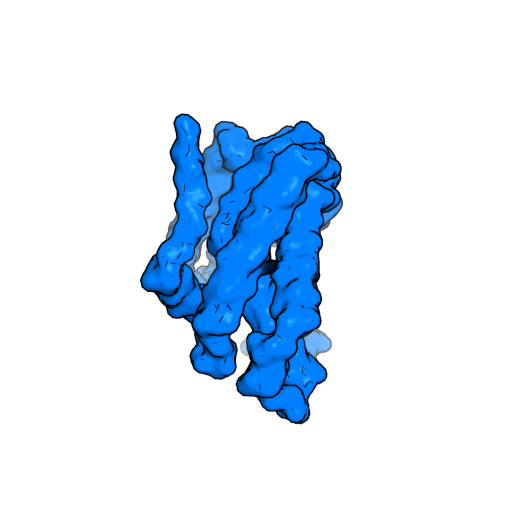4 THR A O 1
ATOM 838 N N . ASN A 1 105 ? -1.835 -1.015 16.251 1.00 83.94 105 ASN A N 1
ATOM 839 C CA . ASN A 1 105 ? -1.286 -0.814 14.908 1.00 83.94 105 ASN A CA 1
ATOM 840 C C . ASN A 1 105 ? -0.972 0.651 14.585 1.00 83.94 105 ASN A C 1
ATOM 842 O O . ASN A 1 105 ? -0.045 0.920 13.825 1.00 83.94 105 ASN A O 1
ATOM 846 N N . GLU A 1 106 ? -1.704 1.613 15.145 1.00 80.25 106 GLU A N 1
ATOM 847 C CA . GLU A 1 106 ? -1.480 3.033 14.841 1.00 80.25 106 GLU A CA 1
ATOM 848 C C . GLU A 1 106 ? -0.507 3.696 15.824 1.00 80.25 106 GLU A C 1
ATOM 850 O O . GLU A 1 106 ? 0.122 4.707 15.489 1.00 80.25 106 GLU A O 1
ATOM 855 N N . HIS A 1 107 ? -0.385 3.175 17.052 1.00 75.12 107 HIS A N 1
ATOM 856 C CA . HIS A 1 107 ? 0.344 3.853 18.134 1.00 75.12 107 HIS A CA 1
ATOM 857 C C . HIS A 1 107 ? 1.448 3.008 18.771 1.00 75.12 107 HIS A C 1
ATOM 859 O O . HIS A 1 107 ? 2.494 3.563 19.113 1.00 75.12 107 HIS A O 1
ATOM 865 N N . LEU A 1 108 ? 1.263 1.692 18.884 1.00 71.88 108 LEU A N 1
ATOM 866 C CA . LEU A 1 108 ? 2.254 0.774 19.461 1.00 71.88 108 LEU A CA 1
ATOM 867 C C . LEU A 1 108 ? 2.951 -0.103 18.417 1.00 71.88 108 LEU A C 1
ATOM 869 O O . LEU A 1 108 ? 3.713 -0.996 18.791 1.00 71.88 108 LEU A O 1
ATOM 873 N N . SER A 1 109 ? 2.713 0.143 17.123 1.00 67.44 109 SER A N 1
ATOM 874 C CA . SER A 1 109 ? 3.258 -0.687 16.053 1.00 67.44 109 SER A CA 1
ATOM 875 C C . SER A 1 109 ? 4.761 -0.777 16.219 1.00 67.44 109 SER A C 1
ATOM 877 O O . SER A 1 109 ? 5.436 0.260 16.283 1.00 67.44 109 SER A O 1
ATOM 879 N N . TYR A 1 110 ? 5.284 -1.998 16.269 1.00 64.38 110 TYR A N 1
ATOM 880 C CA . TYR A 1 110 ? 6.717 -2.199 16.318 1.00 64.38 110 TYR A CA 1
ATOM 881 C C . TYR A 1 110 ? 7.333 -1.634 15.038 1.00 64.38 110 TYR A C 1
ATOM 883 O O . TYR A 1 110 ? 7.197 -2.196 13.954 1.00 64.38 110 TYR A O 1
ATOM 891 N N . LYS A 1 111 ? 8.005 -0.495 15.171 1.00 60.47 111 LYS A N 1
ATOM 892 C CA . LYS A 1 111 ? 8.872 0.052 14.137 1.00 60.47 111 LYS A CA 1
ATOM 893 C C . LYS A 1 111 ? 10.288 -0.127 14.640 1.00 60.47 111 LYS A C 1
ATOM 895 O O . LYS A 1 111 ? 10.621 0.345 15.731 1.00 60.47 111 LYS A O 1
ATOM 900 N N . SER A 1 112 ? 11.130 -0.796 13.854 1.00 57.28 112 SER A N 1
ATOM 901 C CA . SER A 1 112 ? 12.569 -0.666 14.071 1.00 57.28 112 SER A CA 1
ATOM 902 C C . SER A 1 112 ? 12.916 0.831 14.003 1.00 57.28 112 SER A C 1
ATOM 904 O O . SER A 1 112 ? 12.192 1.595 13.357 1.00 57.28 112 SER A O 1
ATOM 906 N N . LYS A 1 113 ? 13.951 1.276 14.732 1.00 59.75 113 LYS A N 1
ATOM 907 C CA . LYS A 1 113 ? 14.307 2.701 14.859 1.00 59.75 113 LYS A CA 1
ATOM 908 C C . LYS A 1 113 ? 14.210 3.408 13.502 1.00 59.75 113 LYS A C 1
ATOM 910 O O . LYS A 1 113 ? 15.066 3.234 12.642 1.00 59.75 113 LYS A O 1
ATOM 915 N N . THR A 1 114 ? 13.176 4.229 13.328 1.00 61.31 114 THR A N 1
ATOM 916 C CA . THR A 1 114 ? 13.003 5.009 12.107 1.00 61.31 114 THR A CA 1
ATOM 917 C C . THR A 1 114 ? 14.145 6.013 12.016 1.00 61.31 114 THR A C 1
ATOM 919 O O . THR A 1 114 ? 14.261 6.901 12.859 1.00 61.31 114 THR A O 1
ATOM 922 N N . ILE A 1 115 ? 15.001 5.861 11.006 1.00 60.28 115 ILE A N 1
ATOM 923 C CA . ILE A 1 115 ? 16.214 6.675 10.866 1.00 60.28 115 ILE A CA 1
ATOM 924 C C . ILE A 1 115 ? 15.844 8.117 10.473 1.00 60.28 115 ILE A C 1
ATOM 926 O O . ILE A 1 115 ? 16.488 9.060 10.927 1.00 60.28 115 ILE A O 1
ATOM 930 N N . LEU A 1 116 ? 14.783 8.312 9.673 1.00 65.62 116 LEU A N 1
ATOM 931 C CA . LEU A 1 116 ? 14.353 9.623 9.168 1.00 65.62 116 LEU A CA 1
ATOM 932 C C . LEU A 1 116 ? 12.829 9.714 8.977 1.00 65.62 116 LEU A C 1
ATOM 934 O O . LEU A 1 116 ? 12.188 8.797 8.472 1.00 65.62 116 LEU A O 1
ATOM 938 N N . SER A 1 117 ? 12.251 10.868 9.324 1.00 78.19 117 SER A N 1
ATOM 939 C CA . SER A 1 117 ? 10.834 11.177 9.076 1.00 78.19 117 SER A CA 1
ATOM 940 C C . SER A 1 117 ? 10.545 11.359 7.581 1.00 78.19 117 SER A C 1
ATOM 942 O O . SER A 1 117 ? 11.361 11.933 6.855 1.00 78.19 117 SER A O 1
ATOM 944 N N . ARG A 1 118 ? 9.333 10.990 7.132 1.00 80.38 118 ARG A N 1
ATOM 945 C CA . ARG A 1 118 ? 8.832 11.290 5.771 1.00 80.38 118 ARG A CA 1
ATOM 946 C C . ARG A 1 118 ? 8.836 12.783 5.435 1.00 80.38 118 ARG A C 1
ATOM 948 O O . ARG A 1 118 ? 8.900 13.158 4.271 1.00 80.38 118 ARG A O 1
ATOM 955 N N . PHE A 1 119 ? 8.762 13.619 6.469 1.00 83.56 119 PHE A N 1
ATOM 956 C CA . PHE A 1 119 ? 8.783 15.075 6.361 1.00 83.56 119 PHE A CA 1
ATOM 957 C C . PHE A 1 119 ? 10.200 15.651 6.385 1.00 83.56 119 PHE A C 1
ATOM 959 O O . PHE A 1 119 ? 10.365 16.865 6.305 1.00 83.56 119 PHE A O 1
ATOM 966 N N . SER A 1 120 ? 11.233 14.811 6.511 1.00 85.50 120 SER A N 1
ATOM 967 C CA . SER A 1 120 ? 12.606 15.294 6.401 1.00 85.50 120 SER A CA 1
ATOM 968 C C . SER A 1 120 ? 12.838 15.875 4.996 1.00 85.50 120 SER A C 1
ATOM 970 O O . SER A 1 120 ? 12.369 15.293 4.007 1.00 85.50 120 SER A O 1
ATOM 972 N N . PRO A 1 121 ? 13.547 17.014 4.874 1.00 89.31 121 PRO A N 1
ATOM 973 C CA . PRO A 1 121 ? 13.786 17.651 3.581 1.00 89.31 121 PRO A CA 1
ATOM 974 C C . PRO A 1 121 ? 14.407 16.705 2.548 1.00 89.31 121 PRO A C 1
ATOM 976 O O . PRO A 1 121 ? 13.968 16.679 1.402 1.00 89.31 121 PRO A O 1
ATOM 979 N N . SER A 1 122 ? 15.359 15.862 2.957 1.00 87.88 122 SER A N 1
ATOM 980 C CA . SER A 1 122 ? 16.033 14.916 2.061 1.00 87.88 122 SER A CA 1
ATOM 981 C C . SER A 1 122 ? 15.073 13.875 1.477 1.00 87.88 122 SER A C 1
ATOM 983 O O . SER A 1 122 ? 15.072 13.644 0.270 1.00 87.88 122 SER A O 1
ATOM 985 N N . ILE A 1 123 ? 14.216 13.280 2.315 1.00 89.12 123 ILE A N 1
ATOM 986 C CA . ILE A 1 123 ? 13.259 12.251 1.886 1.00 89.12 123 ILE A CA 1
ATOM 987 C C . ILE A 1 123 ? 12.135 12.85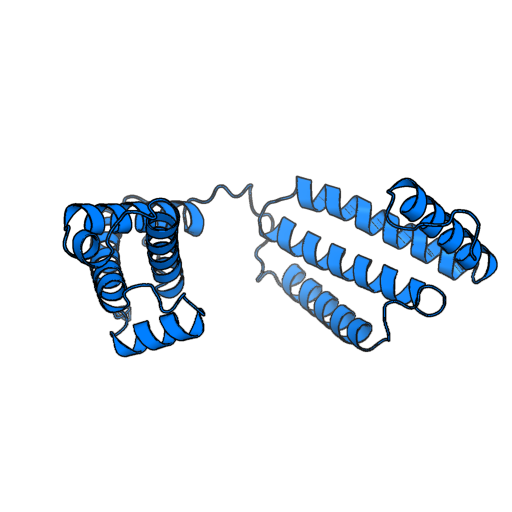8 1.049 1.00 89.12 123 ILE A C 1
ATOM 989 O O . ILE A 1 123 ? 11.804 12.341 -0.016 1.00 89.12 123 ILE A O 1
ATOM 993 N N . SER A 1 124 ? 11.555 13.968 1.504 1.00 91.50 124 SER A N 1
ATOM 994 C CA . SER A 1 124 ? 10.469 14.640 0.783 1.00 91.50 124 SER A CA 1
ATOM 995 C C . SER A 1 124 ? 10.922 15.161 -0.586 1.00 91.50 124 SER A C 1
ATOM 997 O O . SER A 1 124 ? 10.206 14.984 -1.574 1.00 91.50 124 SER A O 1
ATOM 999 N N . THR A 1 125 ? 12.138 15.709 -0.684 1.00 94.06 125 THR A N 1
ATOM 1000 C CA . THR A 1 125 ? 12.729 16.142 -1.960 1.00 94.06 125 THR A CA 1
ATOM 1001 C C . THR A 1 125 ? 12.973 14.955 -2.887 1.00 94.06 125 THR A C 1
ATOM 1003 O O . THR A 1 125 ? 12.537 14.986 -4.037 1.00 94.06 125 THR A O 1
ATOM 1006 N N . LEU A 1 126 ? 13.599 13.881 -2.390 1.00 93.25 126 LEU A N 1
ATOM 1007 C CA . LEU A 1 126 ? 13.827 12.663 -3.173 1.00 93.25 126 LEU A CA 1
ATOM 1008 C C . LEU A 1 126 ? 12.509 12.108 -3.723 1.00 93.25 126 LEU A C 1
ATOM 1010 O O . LEU A 1 126 ? 12.384 11.882 -4.923 1.00 93.25 126 LEU A O 1
ATOM 1014 N N . ASN A 1 127 ? 11.495 11.963 -2.870 1.00 94.00 127 ASN A N 1
ATOM 1015 C CA . ASN A 1 127 ? 10.191 11.445 -3.277 1.00 94.00 127 ASN A CA 1
ATOM 1016 C C . ASN A 1 127 ? 9.482 12.342 -4.289 1.00 94.00 127 ASN A C 1
ATOM 1018 O O . ASN A 1 127 ? 8.834 11.832 -5.200 1.00 94.00 127 ASN A O 1
ATOM 1022 N N . THR A 1 128 ? 9.641 13.660 -4.179 1.00 94.94 128 THR A N 1
ATOM 1023 C CA . THR A 1 128 ? 9.109 14.603 -5.170 1.00 94.94 128 THR A CA 1
ATOM 1024 C C . THR A 1 128 ? 9.719 14.348 -6.549 1.00 94.94 128 THR A C 1
ATOM 1026 O O . THR A 1 128 ? 8.980 14.199 -7.522 1.00 94.94 128 THR A O 1
ATOM 1029 N N . TYR A 1 129 ? 11.045 14.206 -6.636 1.00 96.50 129 TYR A N 1
ATOM 1030 C CA . TYR A 1 129 ? 11.720 13.894 -7.901 1.00 96.50 129 TYR A CA 1
ATOM 1031 C C . TYR A 1 129 ? 11.362 12.508 -8.440 1.00 96.50 129 TYR A C 1
ATOM 1033 O O . TYR A 1 129 ? 11.109 12.368 -9.635 1.00 96.50 129 TYR A O 1
ATOM 1041 N N . LEU A 1 130 ? 11.287 11.489 -7.581 1.00 95.75 130 LEU A N 1
ATOM 1042 C CA . LEU A 1 130 ? 10.886 10.140 -7.990 1.00 95.75 130 LEU A CA 1
ATOM 1043 C C . LEU A 1 130 ? 9.467 10.132 -8.575 1.00 95.75 130 LEU A C 1
ATOM 1045 O O . LEU A 1 130 ? 9.249 9.573 -9.648 1.00 95.75 130 LEU A O 1
ATOM 1049 N N . ASN A 1 131 ? 8.519 10.806 -7.920 1.00 94.81 131 ASN A N 1
ATOM 1050 C CA . ASN A 1 131 ? 7.148 10.936 -8.416 1.00 94.81 131 ASN A CA 1
ATOM 1051 C C . ASN A 1 131 ? 7.088 11.718 -9.734 1.00 94.81 131 ASN A C 1
ATOM 1053 O O . ASN A 1 131 ? 6.363 11.326 -10.647 1.00 94.81 131 ASN A O 1
ATOM 1057 N N . PHE A 1 132 ? 7.872 12.789 -9.862 1.00 95.94 132 PHE A N 1
ATOM 1058 C CA . PHE A 1 132 ? 7.979 13.550 -11.105 1.00 95.94 132 PHE A CA 1
ATOM 1059 C C . PHE A 1 132 ? 8.494 12.684 -12.264 1.00 95.94 132 PHE A C 1
ATOM 1061 O O . PHE A 1 132 ? 7.871 12.645 -13.327 1.00 95.94 132 PHE A O 1
ATOM 1068 N N . MET A 1 133 ? 9.577 11.928 -12.050 1.00 94.19 133 MET A N 1
ATOM 1069 C CA . MET A 1 133 ? 10.139 11.023 -13.059 1.00 94.19 133 MET A CA 1
ATOM 1070 C C . MET A 1 133 ? 9.155 9.920 -13.449 1.00 94.19 133 MET A C 1
ATOM 1072 O O . MET A 1 133 ? 8.962 9.666 -14.637 1.00 94.19 133 MET A O 1
ATOM 1076 N N . LEU A 1 134 ? 8.473 9.309 -12.477 1.00 93.75 134 LEU A N 1
ATOM 1077 C CA . LEU A 1 134 ? 7.421 8.324 -12.743 1.00 93.75 134 LEU A CA 1
ATOM 1078 C C . LEU A 1 134 ? 6.264 8.926 -13.549 1.00 93.75 134 LEU A C 1
ATOM 1080 O O . LEU A 1 134 ? 5.771 8.285 -14.477 1.00 93.75 134 LEU A O 1
ATOM 1084 N N . GLY A 1 135 ? 5.871 10.166 -13.248 1.00 92.94 135 GLY A N 1
ATOM 1085 C CA . GLY A 1 135 ? 4.852 10.901 -13.996 1.00 92.94 135 GLY A CA 1
ATOM 1086 C C . GLY A 1 135 ? 5.256 11.199 -15.443 1.00 92.94 135 GLY A C 1
ATOM 1087 O O . GLY A 1 135 ? 4.413 11.142 -16.336 1.00 92.94 135 GLY A O 1
ATOM 1088 N N . ILE A 1 136 ? 6.540 11.467 -15.705 1.00 91.88 136 ILE A N 1
ATOM 1089 C CA . ILE A 1 136 ? 7.071 11.595 -17.072 1.00 91.88 136 ILE A CA 1
ATOM 1090 C C . ILE A 1 136 ? 7.043 10.242 -17.784 1.00 91.88 136 ILE A C 1
ATOM 1092 O O . ILE A 1 136 ? 6.513 10.143 -18.889 1.00 91.88 136 ILE A O 1
ATOM 1096 N N . LEU A 1 137 ? 7.581 9.198 -17.151 1.00 89.62 137 LEU A N 1
ATOM 1097 C CA . LEU A 1 137 ? 7.692 7.864 -17.747 1.00 89.62 137 LEU A CA 1
ATOM 1098 C C . LEU A 1 137 ? 6.325 7.232 -18.039 1.00 89.62 137 LEU A C 1
ATOM 1100 O O . LEU A 1 137 ? 6.185 6.471 -18.991 1.00 89.62 137 LEU A O 1
ATOM 1104 N N . ALA A 1 138 ? 5.292 7.577 -17.268 1.00 88.12 138 ALA A N 1
ATOM 1105 C CA . ALA A 1 138 ? 3.918 7.144 -17.514 1.00 88.12 138 ALA A CA 1
ATOM 1106 C C . ALA A 1 138 ? 3.324 7.657 -18.839 1.00 88.12 138 ALA A C 1
ATOM 1108 O O . ALA A 1 138 ? 2.361 7.072 -19.326 1.00 88.12 138 ALA A O 1
ATOM 1109 N N . LYS A 1 139 ? 3.883 8.721 -19.433 1.00 87.94 139 LYS A N 1
ATOM 1110 C CA . LYS A 1 139 ? 3.415 9.277 -20.717 1.00 87.94 139 LYS A CA 1
ATOM 1111 C C . LYS A 1 139 ? 3.922 8.506 -21.931 1.00 87.94 139 LYS A C 1
ATOM 1113 O O . LYS A 1 139 ? 3.414 8.706 -23.031 1.00 87.94 139 LYS A O 1
ATOM 1118 N N . PHE A 1 140 ? 4.937 7.667 -21.754 1.00 85.69 140 PHE A N 1
ATOM 1119 C CA . PHE A 1 140 ? 5.473 6.855 -22.834 1.00 85.69 140 PHE A CA 1
ATOM 1120 C C . PHE A 1 140 ? 4.624 5.590 -23.019 1.00 85.69 140 PHE A C 1
ATOM 1122 O O . PHE A 1 140 ? 4.110 5.048 -22.035 1.00 85.69 140 PHE A O 1
ATOM 1129 N N . PRO A 1 141 ? 4.474 5.101 -24.263 1.00 76.44 141 PRO A N 1
ATOM 1130 C CA . PRO A 1 141 ? 3.823 3.822 -24.510 1.00 76.44 141 PRO A CA 1
ATOM 1131 C C . PRO A 1 141 ? 4.543 2.707 -23.741 1.00 76.44 141 PRO A C 1
ATOM 1133 O O . PRO A 1 141 ? 5.762 2.741 -23.577 1.00 76.44 141 PRO A O 1
ATOM 1136 N N . ARG A 1 142 ? 3.771 1.731 -23.259 1.00 71.12 142 ARG A N 1
ATOM 1137 C CA . ARG A 1 142 ? 4.253 0.576 -22.486 1.00 71.12 142 ARG A CA 1
ATOM 1138 C C . ARG A 1 142 ? 3.905 -0.725 -23.197 1.00 71.12 142 ARG A C 1
ATOM 1140 O O . ARG A 1 142 ? 3.044 -0.743 -24.077 1.00 71.12 142 ARG A O 1
ATOM 1147 N N . ASN A 1 143 ? 4.517 -1.818 -22.752 1.00 65.75 143 ASN A N 1
ATOM 1148 C CA . ASN A 1 143 ? 4.172 -3.189 -23.147 1.00 65.75 143 ASN A CA 1
ATOM 1149 C C . ASN A 1 143 ? 4.435 -3.519 -24.626 1.00 65.75 143 ASN A C 1
ATOM 1151 O O . ASN A 1 143 ? 3.825 -4.437 -25.175 1.00 65.75 143 ASN A O 1
ATOM 1155 N N . LYS A 1 144 ? 5.379 -2.818 -25.262 1.00 77.12 144 LYS A N 1
ATOM 1156 C CA . LYS A 1 144 ? 5.957 -3.220 -26.549 1.00 77.12 144 LYS A CA 1
ATOM 1157 C C . LYS A 1 144 ? 7.455 -3.432 -26.358 1.00 77.12 144 LYS A C 1
ATOM 1159 O O . LYS A 1 144 ? 8.223 -2.517 -26.639 1.00 77.12 144 LYS A O 1
ATOM 1164 N N . PRO A 1 145 ? 7.901 -4.617 -25.904 1.00 70.31 145 PRO A N 1
ATOM 1165 C CA . PRO A 1 145 ? 9.288 -4.827 -25.488 1.00 70.31 145 PRO A CA 1
ATOM 1166 C C . PRO A 1 145 ? 10.327 -4.407 -26.540 1.00 70.31 145 PRO A C 1
ATOM 1168 O O . PRO A 1 145 ? 11.350 -3.835 -26.195 1.00 70.31 145 PRO A O 1
ATOM 1171 N N . ASN A 1 146 ? 10.040 -4.580 -27.832 1.00 69.69 146 ASN A N 1
ATOM 1172 C CA . ASN A 1 146 ? 10.943 -4.170 -28.917 1.00 69.69 146 ASN A CA 1
ATOM 1173 C C . ASN A 1 146 ? 11.133 -2.643 -29.045 1.00 69.69 146 ASN A C 1
ATOM 1175 O O . ASN A 1 146 ? 12.116 -2.197 -29.629 1.00 69.69 146 ASN A O 1
ATOM 1179 N N . GLU A 1 147 ? 10.197 -1.847 -28.529 1.00 74.62 147 GLU A N 1
ATOM 1180 C CA . GLU A 1 147 ? 10.166 -0.384 -28.651 1.00 74.62 147 GLU A CA 1
ATOM 1181 C C . GLU A 1 147 ? 10.368 0.313 -27.294 1.00 74.62 147 GLU A C 1
ATOM 1183 O O . GLU A 1 147 ? 10.928 1.405 -27.235 1.00 74.62 147 GLU A O 1
ATOM 1188 N N . THR A 1 148 ? 9.930 -0.312 -26.196 1.00 84.81 148 THR A N 1
ATOM 1189 C CA . THR A 1 148 ? 9.762 0.341 -24.887 1.00 84.81 148 THR A CA 1
ATOM 1190 C C . THR A 1 148 ? 10.627 -0.253 -23.782 1.00 84.81 148 THR A C 1
ATOM 1192 O O . THR A 1 148 ? 10.591 0.262 -22.670 1.00 84.81 148 THR A O 1
ATOM 1195 N N . LEU A 1 149 ? 11.458 -1.271 -24.059 1.00 85.81 149 LEU A N 1
ATOM 1196 C CA . LEU A 1 149 ? 12.220 -1.998 -23.031 1.00 85.81 149 LEU A CA 1
ATOM 1197 C C . LEU A 1 149 ? 12.987 -1.086 -22.063 1.00 85.81 149 LEU A C 1
ATOM 1199 O O . LEU A 1 149 ? 12.946 -1.287 -20.852 1.00 85.81 149 LEU A O 1
ATOM 1203 N N . VAL A 1 150 ? 13.679 -0.073 -22.589 1.00 88.25 150 VAL A N 1
ATOM 1204 C CA . VAL A 1 150 ? 14.446 0.876 -21.766 1.00 88.25 150 VAL A CA 1
ATOM 1205 C C . VAL A 1 150 ? 13.517 1.667 -20.844 1.00 88.25 150 VAL A C 1
ATOM 1207 O O . VAL A 1 150 ? 13.783 1.772 -19.650 1.00 88.25 150 VAL A O 1
ATOM 1210 N N . VAL A 1 151 ? 12.400 2.169 -21.371 1.00 89.06 151 VAL A N 1
ATOM 1211 C CA . VAL A 1 151 ? 11.389 2.915 -20.605 1.00 89.06 151 VAL A CA 1
ATOM 1212 C C . VAL A 1 151 ? 10.741 2.029 -19.540 1.00 89.06 151 VAL A C 1
ATOM 1214 O O . VAL A 1 151 ? 10.524 2.482 -18.413 1.00 89.06 151 VAL A O 1
ATOM 1217 N N . ASP A 1 152 ? 10.470 0.766 -19.864 1.00 88.88 152 ASP A N 1
ATOM 1218 C CA . ASP A 1 152 ? 9.859 -0.202 -18.953 1.00 88.88 152 ASP A CA 1
ATOM 1219 C C . ASP A 1 152 ? 10.801 -0.521 -17.779 1.00 88.88 152 ASP A C 1
ATOM 1221 O O . ASP A 1 152 ? 10.388 -0.484 -16.615 1.00 88.88 152 ASP A O 1
ATOM 1225 N N . ILE A 1 153 ? 12.091 -0.753 -18.055 1.00 90.88 153 ILE A N 1
ATOM 1226 C CA . ILE A 1 153 ? 13.094 -1.008 -17.009 1.00 90.88 153 ILE A CA 1
ATOM 1227 C C . ILE A 1 153 ? 13.355 0.259 -16.183 1.00 90.88 153 ILE A C 1
ATOM 1229 O O . ILE A 1 153 ? 13.413 0.173 -14.956 1.00 90.88 153 ILE A O 1
ATOM 1233 N N . MET A 1 154 ? 13.439 1.440 -16.808 1.00 91.50 154 MET A N 1
ATOM 1234 C CA . MET A 1 154 ? 13.563 2.714 -16.085 1.00 91.50 154 MET A CA 1
ATOM 1235 C C . MET A 1 154 ? 12.372 2.954 -15.158 1.00 91.50 154 MET A C 1
ATOM 1237 O O . MET A 1 154 ? 12.566 3.291 -13.992 1.00 91.50 154 MET A O 1
ATOM 1241 N N . SER A 1 155 ? 11.145 2.737 -15.640 1.00 92.38 155 SER A N 1
ATOM 1242 C CA . SER A 1 155 ? 9.928 2.883 -14.831 1.00 92.38 155 SER A CA 1
ATOM 1243 C C . SER A 1 155 ? 9.979 1.975 -13.608 1.00 92.38 155 SER A C 1
ATOM 1245 O O . SER A 1 155 ? 9.751 2.431 -12.489 1.00 92.38 155 SER A O 1
ATOM 1247 N N . LYS A 1 156 ? 10.363 0.709 -13.809 1.00 92.25 156 LYS A N 1
ATOM 1248 C CA . LYS A 1 156 ? 10.544 -0.255 -12.722 1.00 92.25 156 LYS A CA 1
ATOM 1249 C C . LYS A 1 156 ? 11.619 0.195 -11.727 1.00 92.25 156 LYS A C 1
ATOM 1251 O O . LYS A 1 156 ? 11.382 0.121 -10.524 1.00 92.25 156 LYS A O 1
ATOM 1256 N N . GLY A 1 157 ? 12.755 0.704 -12.206 1.00 94.81 157 GLY A N 1
ATOM 1257 C CA . GLY A 1 157 ? 13.828 1.239 -11.363 1.00 94.81 157 GLY A CA 1
ATOM 1258 C C . GLY A 1 157 ? 13.365 2.411 -10.492 1.00 94.81 157 GLY A C 1
ATOM 1259 O O . GLY A 1 157 ? 13.507 2.375 -9.272 1.00 94.81 157 GLY A O 1
ATOM 1260 N N . PHE A 1 158 ? 12.716 3.421 -11.078 1.00 95.50 158 PHE A N 1
ATOM 1261 C CA . PHE A 1 158 ? 12.190 4.555 -10.306 1.00 95.50 158 PHE A CA 1
ATOM 1262 C C . PHE A 1 158 ? 11.093 4.140 -9.312 1.00 95.50 158 PHE A C 1
ATOM 1264 O O . PHE A 1 158 ? 11.043 4.673 -8.202 1.00 95.50 158 PHE A O 1
ATOM 1271 N N . SER A 1 159 ? 10.256 3.154 -9.651 1.00 94.75 159 SER A N 1
ATOM 1272 C CA . SER A 1 159 ? 9.285 2.584 -8.707 1.00 94.75 159 SER A CA 1
ATOM 1273 C C . SER A 1 159 ? 9.969 1.872 -7.536 1.00 94.75 159 SER A C 1
ATOM 1275 O O . SER A 1 159 ? 9.548 2.049 -6.395 1.00 94.75 159 SER A O 1
ATOM 1277 N N . MET A 1 160 ? 11.051 1.124 -7.784 1.00 95.88 160 MET A N 1
ATOM 1278 C CA . MET A 1 160 ? 11.848 0.494 -6.722 1.00 95.88 160 MET A CA 1
ATOM 1279 C C . MET A 1 160 ? 12.523 1.531 -5.825 1.00 95.88 160 MET A C 1
ATOM 1281 O O . MET A 1 160 ? 12.473 1.395 -4.608 1.00 95.88 160 MET A O 1
ATOM 1285 N N . ALA A 1 161 ? 13.091 2.598 -6.391 1.00 95.44 161 ALA A N 1
ATOM 1286 C CA . ALA A 1 161 ? 13.671 3.694 -5.613 1.00 95.44 161 ALA A CA 1
ATOM 1287 C C . ALA A 1 161 ? 12.633 4.366 -4.694 1.00 95.44 161 ALA A C 1
ATOM 1289 O O . ALA A 1 161 ? 12.924 4.656 -3.531 1.00 95.44 161 ALA A O 1
ATOM 1290 N N . ARG A 1 162 ? 11.398 4.555 -5.182 1.00 95.12 162 ARG A N 1
ATOM 1291 C CA . ARG A 1 162 ? 10.290 5.084 -4.371 1.00 95.12 162 ARG A CA 1
ATOM 1292 C C . ARG A 1 162 ? 9.925 4.130 -3.234 1.00 95.12 162 ARG A C 1
ATOM 1294 O O . ARG A 1 162 ? 9.817 4.577 -2.094 1.00 95.12 162 ARG A O 1
ATOM 1301 N N . ALA A 1 163 ? 9.817 2.834 -3.528 1.00 93.94 163 ALA A N 1
ATOM 1302 C CA . ALA A 1 163 ? 9.536 1.804 -2.531 1.00 93.94 163 ALA A CA 1
ATOM 1303 C C . ALA A 1 163 ? 10.627 1.726 -1.449 1.00 93.94 163 ALA A C 1
ATOM 1305 O O . ALA A 1 163 ? 10.310 1.666 -0.266 1.00 93.94 163 ALA A O 1
ATOM 1306 N N . ILE A 1 164 ? 11.908 1.809 -1.828 1.00 93.69 164 ILE A N 1
ATOM 1307 C CA . ILE A 1 164 ? 13.035 1.859 -0.882 1.00 93.69 164 ILE A CA 1
ATOM 1308 C C . ILE A 1 164 ? 12.879 3.044 0.074 1.00 93.69 164 ILE A C 1
ATOM 1310 O O . ILE A 1 164 ? 13.042 2.878 1.280 1.00 93.69 164 ILE A O 1
ATOM 1314 N N . SER A 1 165 ? 12.519 4.228 -0.434 1.00 92.25 165 SER A N 1
ATOM 1315 C CA . SER A 1 165 ? 12.282 5.391 0.427 1.00 92.25 165 SER A CA 1
ATOM 1316 C C . SER A 1 165 ? 11.152 5.150 1.435 1.00 92.25 165 SER A C 1
ATOM 1318 O O . SER A 1 165 ? 11.317 5.491 2.606 1.00 92.25 165 SER A O 1
ATOM 1320 N N . ASP A 1 166 ? 10.039 4.539 1.019 1.00 90.94 166 ASP A N 1
ATOM 1321 C CA . ASP A 1 166 ? 8.913 4.226 1.913 1.00 90.94 166 ASP A CA 1
ATOM 1322 C C . ASP A 1 166 ? 9.266 3.170 2.968 1.00 90.94 166 ASP A C 1
ATOM 1324 O O . ASP A 1 166 ? 8.874 3.302 4.131 1.00 90.94 166 ASP A O 1
ATOM 1328 N N . LEU A 1 167 ? 10.048 2.158 2.587 1.00 90.50 167 LEU A N 1
ATOM 1329 C CA . LEU A 1 167 ? 10.532 1.119 3.496 1.00 90.50 167 LEU A CA 1
ATOM 1330 C C . LEU A 1 167 ? 11.463 1.713 4.559 1.00 90.50 167 LEU A C 1
ATOM 1332 O O . LEU A 1 167 ? 11.266 1.466 5.747 1.00 90.50 167 LEU A O 1
ATOM 1336 N N . LEU A 1 168 ? 12.408 2.572 4.165 1.00 87.81 168 LEU A N 1
ATOM 1337 C CA . LEU A 1 168 ? 13.320 3.244 5.101 1.00 87.81 168 LEU A CA 1
ATOM 1338 C C . LEU A 1 168 ? 12.577 4.159 6.084 1.00 87.81 168 LEU A C 1
ATOM 1340 O O . LEU A 1 168 ? 12.860 4.142 7.282 1.00 87.81 168 LEU A O 1
ATOM 1344 N N . VAL A 1 169 ? 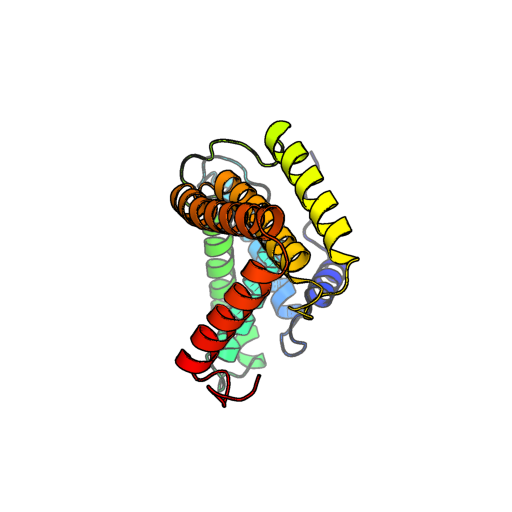11.593 4.923 5.600 1.00 86.88 169 VAL A N 1
ATOM 1345 C CA . VAL A 1 169 ? 10.716 5.756 6.446 1.00 86.88 169 VAL A CA 1
ATOM 1346 C C . VAL A 1 169 ? 9.896 4.907 7.415 1.00 86.88 169 VAL A C 1
ATOM 1348 O O . VAL A 1 169 ? 9.610 5.336 8.531 1.00 86.88 169 VAL A O 1
ATOM 1351 N N . SER A 1 170 ? 9.506 3.707 7.002 1.00 83.31 170 SER A N 1
ATOM 1352 C CA . SER A 1 170 ? 8.718 2.791 7.827 1.00 83.31 170 SER A CA 1
ATOM 1353 C C . SER A 1 170 ? 9.568 1.963 8.798 1.00 83.31 170 SER A C 1
ATOM 1355 O O . SER A 1 170 ? 9.010 1.286 9.657 1.00 83.31 170 SER A O 1
ATOM 1357 N N . GLY A 1 171 ? 10.902 2.050 8.721 1.00 82.50 171 GLY A N 1
ATOM 1358 C CA . GLY A 1 171 ? 11.819 1.272 9.559 1.00 82.50 171 GLY A CA 1
ATOM 1359 C C . GLY A 1 171 ? 12.053 -0.161 9.062 1.00 82.50 171 GLY A C 1
ATOM 1360 O O . GLY A 1 171 ? 12.471 -1.015 9.837 1.00 82.50 171 GLY A O 1
ATOM 1361 N N . PHE A 1 172 ? 11.800 -0.447 7.787 1.00 85.19 172 PHE A N 1
ATOM 1362 C CA . PHE A 1 172 ? 12.043 -1.749 7.156 1.00 85.19 172 PHE A CA 1
ATOM 1363 C C . PHE A 1 172 ? 13.386 -1.744 6.408 1.00 85.19 172 PHE A C 1
ATOM 1365 O O . PHE A 1 172 ? 13.441 -1.756 5.178 1.00 85.19 172 PHE A O 1
ATOM 1372 N N . GLU A 1 173 ? 14.495 -1.632 7.150 1.00 84.62 173 GLU A N 1
ATOM 1373 C CA . GLU A 1 173 ? 15.847 -1.497 6.576 1.00 84.62 173 GLU A CA 1
ATOM 1374 C C . GLU A 1 173 ? 16.272 -2.730 5.766 1.00 84.62 173 GLU A C 1
ATOM 1376 O O . GLU A 1 173 ? 16.843 -2.597 4.683 1.00 84.62 173 GLU A O 1
ATOM 1381 N N . THR A 1 174 ? 15.968 -3.934 6.255 1.00 87.31 174 THR A N 1
ATOM 1382 C CA . THR A 1 174 ? 16.383 -5.183 5.594 1.00 87.31 174 THR A CA 1
ATOM 1383 C C . THR A 1 174 ? 15.666 -5.355 4.255 1.00 87.31 174 THR A C 1
ATOM 1385 O O . THR A 1 174 ? 16.273 -5.717 3.244 1.00 87.31 174 THR A O 1
ATOM 1388 N N . GLU A 1 175 ? 14.379 -5.027 4.219 1.00 89.62 175 GLU A N 1
ATOM 1389 C CA . GLU A 1 175 ? 13.536 -5.040 3.030 1.00 89.62 175 GLU A CA 1
ATOM 1390 C C . GLU A 1 175 ? 13.957 -3.943 2.050 1.00 89.62 175 GLU A C 1
ATOM 1392 O O . GLU A 1 175 ? 14.042 -4.189 0.841 1.00 89.62 175 GLU A O 1
ATOM 1397 N N . ALA A 1 176 ? 14.281 -2.749 2.558 1.00 91.44 176 ALA A N 1
ATOM 1398 C CA . ALA A 1 176 ? 14.832 -1.663 1.754 1.00 91.44 176 ALA A CA 1
ATOM 1399 C C . ALA A 1 176 ? 16.148 -2.088 1.088 1.00 91.44 176 ALA A C 1
ATOM 1401 O O . ALA A 1 176 ? 16.319 -1.899 -0.116 1.00 91.44 176 ALA A O 1
ATOM 1402 N N . PHE A 1 177 ? 17.047 -2.732 1.835 1.00 91.62 177 PHE A N 1
ATOM 1403 C CA . PHE A 1 177 ? 18.317 -3.233 1.316 1.00 91.62 177 PHE A CA 1
ATOM 1404 C C . PHE A 1 177 ? 18.129 -4.342 0.275 1.00 91.62 177 PHE A C 1
ATOM 1406 O O . PHE A 1 177 ? 18.783 -4.337 -0.770 1.00 91.62 177 PHE A O 1
ATOM 1413 N N . SER A 1 178 ? 17.195 -5.267 0.504 1.00 93.69 178 SER A N 1
ATOM 1414 C CA . SER A 1 178 ? 16.850 -6.295 -0.484 1.00 93.69 178 SER A CA 1
ATOM 1415 C C . SER A 1 178 ? 16.311 -5.680 -1.781 1.00 93.69 178 SER A C 1
ATOM 1417 O O . SER A 1 178 ? 16.732 -6.052 -2.878 1.00 93.69 178 SER A O 1
ATOM 1419 N N . THR A 1 179 ? 15.432 -4.684 -1.663 1.00 95.00 179 THR A N 1
ATOM 1420 C CA . THR A 1 179 ? 14.867 -3.964 -2.814 1.00 95.00 179 THR A CA 1
ATOM 1421 C C . THR A 1 179 ? 15.944 -3.169 -3.558 1.00 95.00 179 THR A C 1
ATOM 1423 O O . THR A 1 179 ? 15.955 -3.151 -4.790 1.00 95.00 179 THR A O 1
ATOM 1426 N N . TRP A 1 180 ? 16.904 -2.580 -2.837 1.00 95.62 180 TRP A N 1
ATOM 1427 C CA . TRP A 1 180 ? 18.044 -1.870 -3.423 1.00 95.62 180 TRP A CA 1
ATOM 1428 C C . TRP A 1 180 ? 18.903 -2.761 -4.325 1.00 95.62 180 TRP A C 1
ATOM 1430 O O . TRP A 1 180 ? 19.298 -2.320 -5.402 1.00 95.62 180 TRP A O 1
ATOM 1440 N N . ARG A 1 181 ? 19.126 -4.033 -3.967 1.00 96.31 181 ARG A N 1
ATOM 1441 C CA . ARG A 1 181 ? 19.846 -4.967 -4.856 1.00 96.31 181 ARG A CA 1
ATOM 1442 C C . ARG A 1 181 ? 19.130 -5.146 -6.193 1.00 96.31 181 ARG A C 1
ATOM 1444 O O . ARG A 1 181 ? 19.767 -5.113 -7.239 1.00 96.31 181 ARG A O 1
ATOM 1451 N N . THR A 1 182 ? 17.803 -5.256 -6.158 1.00 94.94 182 THR A N 1
ATOM 1452 C CA . THR A 1 182 ? 16.997 -5.400 -7.381 1.00 94.94 182 THR A CA 1
ATOM 1453 C C . THR A 1 182 ? 17.009 -4.112 -8.217 1.00 94.94 182 THR A C 1
ATOM 1455 O O . THR A 1 182 ? 17.038 -4.164 -9.446 1.00 94.94 182 THR A O 1
ATOM 1458 N N . LEU A 1 183 ? 17.032 -2.942 -7.567 1.00 96.44 183 LEU A N 1
ATOM 1459 C CA . LEU A 1 183 ? 17.226 -1.657 -8.244 1.00 96.44 183 LEU A CA 1
ATOM 1460 C C . LEU A 1 183 ? 18.592 -1.594 -8.945 1.00 96.44 183 LEU A C 1
ATOM 1462 O O . LEU A 1 183 ? 18.659 -1.230 -10.116 1.00 96.44 183 LEU A O 1
ATOM 1466 N N . HIS A 1 184 ? 19.660 -1.980 -8.248 1.00 95.38 184 HIS A N 1
ATOM 1467 C CA . HIS A 1 184 ? 21.013 -2.018 -8.800 1.00 95.38 184 HIS A CA 1
ATOM 1468 C C . HIS A 1 184 ? 21.121 -2.983 -9.994 1.00 95.38 184 HIS A C 1
ATOM 1470 O O . HIS A 1 184 ? 21.752 -2.670 -11.002 1.00 95.38 184 HIS A O 1
ATOM 1476 N N . GLU A 1 185 ? 20.454 -4.138 -9.935 1.00 94.19 185 GLU A N 1
ATOM 1477 C CA . GLU A 1 185 ? 20.340 -5.045 -11.084 1.00 94.19 185 GLU A CA 1
ATOM 1478 C C . GLU A 1 185 ? 19.655 -4.368 -12.279 1.00 94.19 185 GLU A C 1
ATOM 1480 O O . GLU A 1 185 ? 20.147 -4.463 -13.405 1.00 94.19 185 GLU A O 1
ATOM 1485 N N . ALA A 1 186 ? 18.553 -3.643 -12.053 1.00 93.62 186 ALA A N 1
ATOM 1486 C CA . ALA A 1 186 ? 17.861 -2.908 -13.111 1.00 93.62 186 ALA A CA 1
ATOM 1487 C C . ALA A 1 186 ? 18.750 -1.817 -13.737 1.00 93.62 186 ALA A C 1
ATOM 1489 O O . ALA A 1 186 ? 18.761 -1.663 -14.959 1.00 93.62 186 ALA A O 1
ATOM 1490 N N . GLU A 1 187 ? 19.530 -1.102 -12.923 1.00 93.94 187 GLU A N 1
ATOM 1491 C CA . GLU A 1 187 ? 20.523 -0.125 -13.385 1.00 93.94 187 GLU A CA 1
ATOM 1492 C C . GLU A 1 187 ? 21.604 -0.786 -14.250 1.00 93.94 187 GLU A C 1
ATOM 1494 O O . GLU A 1 187 ? 21.879 -0.328 -15.359 1.00 93.94 187 GLU A O 1
ATOM 1499 N N . CYS A 1 188 ? 22.168 -1.906 -13.795 1.00 94.56 188 CYS A N 1
ATOM 1500 C CA . CYS A 1 188 ? 23.167 -2.666 -14.546 1.00 94.56 188 CYS A CA 1
ATOM 1501 C C . CYS A 1 188 ? 22.628 -3.140 -15.905 1.00 94.56 188 CYS A C 1
ATOM 1503 O O . CYS A 1 188 ? 23.321 -3.026 -16.920 1.00 94.56 188 CYS A O 1
ATOM 1505 N N . ILE A 1 189 ? 21.383 -3.625 -15.952 1.00 91.88 189 ILE A N 1
ATOM 1506 C CA . ILE A 1 189 ? 20.723 -4.004 -17.208 1.00 91.88 189 ILE A CA 1
ATOM 1507 C C . ILE A 1 189 ? 20.595 -2.781 -18.123 1.00 91.88 189 ILE A C 1
ATOM 1509 O O . ILE A 1 189 ? 20.978 -2.856 -19.290 1.00 91.88 189 ILE A O 1
ATOM 1513 N N . LEU A 1 190 ? 20.116 -1.643 -17.611 1.00 92.38 190 LEU A N 1
ATOM 1514 C CA . LEU A 1 190 ? 19.994 -0.409 -18.395 1.00 92.38 190 LEU A CA 1
ATOM 1515 C C . LEU A 1 190 ? 21.333 0.045 -18.973 1.00 92.38 190 LEU A C 1
ATOM 1517 O O . LEU A 1 190 ? 21.397 0.371 -20.158 1.00 92.38 190 LEU A O 1
ATOM 1521 N N . LEU A 1 191 ? 22.403 0.034 -18.178 1.00 93.44 191 LEU A N 1
ATOM 1522 C CA . LEU A 1 191 ? 23.750 0.392 -18.631 1.00 93.44 191 LEU A CA 1
ATOM 1523 C C . LEU A 1 191 ? 24.221 -0.504 -19.782 1.00 93.44 191 LEU A C 1
ATOM 1525 O O . LEU A 1 191 ? 24.744 -0.006 -20.777 1.00 93.44 191 LEU A O 1
ATOM 1529 N N . ILE A 1 192 ? 24.003 -1.817 -19.689 1.00 93.12 192 ILE A N 1
ATOM 1530 C CA . ILE A 1 192 ? 24.383 -2.767 -20.744 1.00 93.12 192 ILE A CA 1
ATOM 1531 C C . ILE A 1 192 ? 23.552 -2.538 -22.015 1.00 93.12 192 ILE A C 1
ATOM 1533 O O . ILE A 1 192 ? 24.115 -2.454 -23.111 1.00 93.12 192 ILE A O 1
ATOM 1537 N N . LEU A 1 193 ? 22.228 -2.412 -21.885 1.00 91.44 193 LEU A N 1
ATOM 1538 C CA . LEU A 1 193 ? 21.323 -2.227 -23.024 1.00 91.44 193 LEU A CA 1
ATOM 1539 C C . LEU A 1 193 ? 21.586 -0.903 -23.749 1.00 91.44 193 LEU A C 1
ATOM 1541 O O . LEU A 1 193 ? 21.619 -0.872 -24.977 1.00 91.44 193 LEU A O 1
ATOM 1545 N N . THR A 1 194 ? 21.814 0.180 -23.006 1.00 89.06 194 THR A N 1
ATOM 1546 C CA . THR A 1 194 ? 22.090 1.505 -23.583 1.00 89.06 194 THR A CA 1
ATOM 1547 C C . THR A 1 194 ? 23.478 1.590 -24.209 1.00 89.06 194 THR A C 1
ATOM 1549 O O . THR A 1 194 ? 23.625 2.195 -25.268 1.00 89.06 194 THR A O 1
ATOM 1552 N N . LYS A 1 195 ? 24.488 0.940 -23.617 1.00 91.81 195 LYS A N 1
ATOM 1553 C CA . LYS A 1 195 ? 25.859 0.930 -24.148 1.00 91.81 195 LYS A CA 1
ATOM 1554 C C . LYS A 1 195 ? 25.997 0.118 -25.434 1.00 91.81 195 LYS A C 1
ATOM 1556 O O . LYS A 1 195 ? 26.754 0.506 -26.319 1.00 91.81 195 LYS A O 1
ATOM 1561 N N . HIS A 1 196 ? 25.316 -1.022 -25.523 1.00 90.81 196 HIS A N 1
ATOM 1562 C CA . HIS A 1 196 ? 25.496 -1.969 -26.627 1.00 90.81 196 HIS A CA 1
ATOM 1563 C C . HIS A 1 196 ? 24.339 -1.985 -27.636 1.00 90.81 196 HIS A C 1
ATOM 1565 O O . HIS A 1 196 ? 24.487 -2.554 -28.717 1.00 90.81 196 HIS A O 1
ATOM 1571 N N . GLY A 1 197 ? 23.213 -1.342 -27.322 1.00 86.50 197 GLY A N 1
ATOM 1572 C CA . GLY A 1 197 ? 22.104 -1.115 -28.242 1.00 86.50 197 GLY A CA 1
ATOM 1573 C C . GLY A 1 197 ? 21.418 -2.393 -28.732 1.00 86.50 197 GLY A C 1
ATOM 1574 O O . GLY A 1 197 ? 21.353 -3.414 -28.040 1.00 86.50 197 GLY A O 1
ATOM 1575 N N . LYS A 1 198 ? 20.888 -2.321 -29.958 1.00 87.12 198 LYS A N 1
ATOM 1576 C CA . LYS A 1 198 ? 19.992 -3.327 -30.550 1.00 87.12 198 LYS A CA 1
ATOM 1577 C C . LYS A 1 198 ? 20.492 -4.783 -30.468 1.00 87.12 198 LYS A C 1
ATOM 1579 O O . LYS A 1 198 ? 19.717 -5.622 -30.019 1.00 87.12 198 LYS A O 1
ATOM 1584 N N . PRO A 1 199 ? 21.765 -5.111 -30.773 1.00 89.88 199 PRO A N 1
ATOM 1585 C CA . PRO A 1 199 ? 22.238 -6.498 -30.716 1.00 89.88 199 PRO A CA 1
ATOM 1586 C C . PRO A 1 199 ? 22.103 -7.163 -29.339 1.00 89.88 199 PRO A C 1
ATOM 1588 O O . PRO A 1 199 ? 21.897 -8.373 -29.249 1.00 89.88 199 PRO A O 1
ATOM 1591 N N . VAL A 1 200 ? 22.247 -6.391 -28.258 1.00 90.12 200 VAL A N 1
ATOM 1592 C CA . VAL A 1 200 ? 22.114 -6.910 -26.890 1.00 90.12 200 VAL A CA 1
ATOM 1593 C C . VAL A 1 200 ? 20.663 -6.872 -26.428 1.00 90.12 200 VAL A C 1
ATOM 1595 O O . VAL A 1 200 ? 20.233 -7.806 -25.755 1.00 90.12 200 VAL A O 1
ATOM 1598 N N . ILE A 1 201 ? 19.894 -5.864 -26.849 1.00 88.06 201 ILE A N 1
ATOM 1599 C CA . ILE A 1 201 ? 18.443 -5.803 -26.627 1.00 88.06 201 ILE A CA 1
ATOM 1600 C C . ILE A 1 201 ? 17.757 -7.050 -27.201 1.00 88.06 201 ILE A C 1
ATOM 1602 O O . ILE A 1 201 ? 17.039 -7.730 -26.473 1.00 88.06 201 ILE A O 1
ATOM 1606 N N . ASP A 1 202 ? 18.042 -7.416 -28.451 1.00 88.31 202 ASP A N 1
ATOM 1607 C CA . ASP A 1 202 ? 17.409 -8.566 -29.111 1.00 88.31 202 ASP A CA 1
ATOM 1608 C C . ASP A 1 202 ? 17.722 -9.888 -28.375 1.00 88.31 202 ASP A C 1
ATOM 1610 O O . ASP A 1 202 ? 16.843 -10.726 -28.136 1.00 88.31 202 ASP A O 1
ATOM 1614 N N . LYS A 1 203 ? 18.971 -10.060 -27.916 1.00 88.56 203 LYS A N 1
ATOM 1615 C CA . LYS A 1 203 ? 19.375 -11.213 -27.090 1.00 88.56 203 LYS A CA 1
ATOM 1616 C C . LYS A 1 203 ? 18.707 -11.212 -25.716 1.00 88.56 203 LYS A C 1
ATOM 1618 O O . LYS A 1 203 ? 18.301 -12.268 -25.234 1.00 88.56 203 LYS A O 1
ATOM 1623 N N . TYR A 1 204 ? 18.585 -10.047 -25.087 1.00 88.94 204 TYR A N 1
ATOM 1624 C CA . TYR A 1 204 ? 17.926 -9.899 -23.793 1.00 88.94 204 TYR A CA 1
ATOM 1625 C C . TYR A 1 204 ? 16.439 -10.268 -23.878 1.00 88.94 204 TYR A C 1
ATOM 1627 O O . TYR A 1 204 ? 15.939 -11.020 -23.043 1.00 88.94 204 TYR A O 1
ATOM 1635 N N . LEU A 1 205 ? 15.748 -9.830 -24.931 1.00 87.06 205 LEU A N 1
ATOM 1636 C CA . LEU A 1 205 ? 14.352 -10.194 -25.185 1.00 87.06 205 LEU A CA 1
ATOM 1637 C C . LEU A 1 205 ? 14.187 -11.696 -25.437 1.00 87.06 205 LEU A C 1
ATOM 1639 O O . LEU A 1 205 ? 13.271 -12.318 -24.899 1.00 87.06 205 LEU A O 1
ATOM 1643 N N . THR A 1 206 ? 15.124 -12.307 -26.165 1.00 86.62 206 THR A N 1
ATOM 1644 C CA . THR A 1 206 ? 15.164 -13.768 -26.343 1.00 86.62 206 THR A CA 1
ATOM 1645 C C . THR A 1 206 ? 15.290 -14.489 -24.996 1.00 86.62 206 THR A C 1
ATOM 1647 O O . THR A 1 206 ? 14.572 -15.453 -24.729 1.00 86.62 206 THR A O 1
ATOM 1650 N N . HIS A 1 207 ? 16.159 -13.998 -24.108 1.00 86.38 207 HIS A N 1
ATOM 1651 C CA . HIS A 1 207 ? 16.314 -14.548 -22.761 1.00 86.38 207 HIS A CA 1
ATOM 1652 C C . HIS A 1 207 ? 15.038 -14.400 -21.915 1.00 86.38 207 HIS A C 1
ATOM 1654 O O . HIS A 1 207 ? 14.630 -15.354 -21.249 1.00 86.38 207 HIS A O 1
ATOM 1660 N N . MET A 1 208 ? 14.366 -13.246 -21.975 1.00 83.81 208 MET A N 1
ATOM 1661 C CA . MET A 1 208 ? 13.080 -13.040 -21.298 1.00 83.81 208 MET A CA 1
ATOM 1662 C C . MET A 1 208 ? 12.014 -14.027 -21.782 1.00 83.81 208 MET A C 1
ATOM 1664 O O . MET A 1 208 ? 11.318 -14.630 -20.964 1.00 83.81 208 MET A O 1
ATOM 1668 N N . ASN A 1 209 ? 11.917 -14.237 -23.096 1.00 81.12 209 ASN A N 1
ATOM 1669 C CA . ASN A 1 209 ? 10.983 -15.196 -23.684 1.00 81.12 209 ASN A CA 1
ATOM 1670 C C . ASN A 1 209 ? 11.271 -16.625 -23.220 1.00 81.12 209 ASN A C 1
ATOM 1672 O O . ASN A 1 209 ? 10.349 -17.341 -22.828 1.00 81.12 209 ASN A O 1
ATOM 1676 N N . TYR A 1 210 ? 12.546 -17.021 -23.173 1.00 82.75 210 TYR A N 1
ATOM 1677 C CA . TYR A 1 210 ? 12.944 -18.322 -22.638 1.00 82.75 210 TYR A CA 1
ATOM 1678 C C . TYR A 1 210 ? 12.507 -18.502 -21.177 1.00 82.75 210 TYR A C 1
ATOM 1680 O O . TYR A 1 210 ? 11.958 -19.545 -20.816 1.00 82.75 210 TYR A O 1
ATOM 1688 N N . ALA A 1 211 ? 12.687 -17.477 -20.339 1.00 77.94 211 ALA A N 1
ATOM 1689 C CA . ALA A 1 211 ? 12.260 -17.510 -18.943 1.00 77.94 211 ALA A CA 1
ATOM 1690 C C . ALA A 1 211 ? 10.731 -17.628 -18.795 1.00 77.94 211 ALA A C 1
ATOM 1692 O O . ALA A 1 211 ? 10.252 -18.367 -17.934 1.00 77.94 211 ALA A O 1
ATOM 1693 N N . MET A 1 212 ? 9.956 -16.943 -19.643 1.00 78.94 212 MET A N 1
ATOM 1694 C CA . MET A 1 212 ? 8.490 -17.054 -19.661 1.00 78.94 212 MET A CA 1
ATOM 1695 C C . MET A 1 212 ? 8.017 -18.437 -20.122 1.00 78.94 212 MET A C 1
ATOM 1697 O O . MET A 1 212 ? 7.117 -19.010 -19.507 1.00 78.94 212 MET A O 1
ATOM 1701 N N . ALA A 1 213 ? 8.653 -19.001 -21.153 1.00 77.50 213 ALA A N 1
ATOM 1702 C CA . ALA A 1 213 ? 8.368 -20.350 -21.637 1.00 77.50 213 ALA A CA 1
ATOM 1703 C C . ALA A 1 213 ? 8.702 -21.418 -20.582 1.00 77.50 213 ALA A C 1
ATOM 1705 O O . ALA A 1 213 ? 7.933 -22.354 -20.380 1.00 77.50 213 ALA A O 1
ATOM 1706 N N . PHE A 1 214 ? 9.811 -21.264 -19.851 1.00 78.25 214 PHE A N 1
ATOM 1707 C CA . PHE A 1 214 ? 10.177 -22.174 -18.759 1.00 78.25 214 PHE A CA 1
ATOM 1708 C C . PHE A 1 214 ? 9.170 -22.144 -17.598 1.00 78.25 214 PHE A C 1
ATOM 1710 O O . PHE A 1 214 ? 8.929 -23.165 -16.963 1.00 78.25 214 PHE A O 1
ATOM 1717 N N . ARG A 1 215 ? 8.546 -20.989 -17.345 1.00 75.25 215 ARG A N 1
ATOM 1718 C CA . ARG A 1 215 ? 7.499 -20.815 -16.323 1.00 75.25 215 ARG A CA 1
ATOM 1719 C C . ARG A 1 215 ? 6.103 -21.254 -16.787 1.00 75.25 215 ARG A C 1
ATOM 1721 O O . ARG A 1 215 ? 5.153 -21.091 -16.032 1.00 75.25 215 ARG A O 1
ATOM 1728 N N . GLY A 1 216 ? 5.966 -21.777 -18.009 1.00 71.12 216 GLY A N 1
ATOM 1729 C CA . GLY A 1 216 ? 4.688 -22.235 -18.566 1.00 71.12 216 GLY A CA 1
ATOM 1730 C C . GLY A 1 216 ? 3.723 -21.112 -18.963 1.00 71.12 216 GLY A C 1
ATOM 1731 O O . GLY A 1 216 ? 2.545 -21.373 -19.174 1.00 71.12 216 GLY A O 1
ATOM 1732 N N . ILE A 1 217 ? 4.203 -19.866 -19.058 1.00 66.50 217 ILE A N 1
ATOM 1733 C CA . ILE A 1 217 ? 3.377 -18.685 -19.372 1.00 66.50 217 ILE A CA 1
ATOM 1734 C C . ILE A 1 217 ? 3.252 -18.479 -20.895 1.00 66.50 217 ILE A C 1
ATOM 1736 O O . ILE A 1 217 ? 2.274 -17.902 -21.363 1.00 66.50 217 ILE A O 1
ATOM 1740 N N . ALA A 1 218 ? 4.214 -18.972 -21.682 1.00 59.88 218 ALA A N 1
ATOM 1741 C CA . ALA A 1 218 ? 4.210 -18.900 -23.145 1.00 59.88 218 ALA A CA 1
ATOM 1742 C C . ALA A 1 218 ? 4.298 -20.304 -23.773 1.00 59.88 218 ALA A C 1
ATOM 1744 O O . ALA A 1 218 ? 5.080 -21.137 -23.317 1.00 59.88 218 ALA A O 1
ATOM 1745 N N . PHE A 1 219 ? 3.508 -20.549 -24.827 1.00 53.12 219 PHE A N 1
ATOM 1746 C CA . PHE A 1 219 ? 3.298 -21.878 -25.426 1.00 53.12 219 PHE A CA 1
ATOM 1747 C C . PHE A 1 219 ? 4.336 -22.323 -26.465 1.00 53.12 219 PHE A C 1
ATOM 1749 O O . PHE A 1 219 ? 4.242 -23.451 -26.942 1.00 53.12 219 PHE A O 1
ATOM 1756 N N . ASP A 1 220 ? 5.322 -21.503 -26.835 1.00 49.41 220 ASP A N 1
ATOM 1757 C CA . ASP A 1 220 ? 6.213 -21.881 -27.933 1.00 49.41 220 ASP A CA 1
ATOM 1758 C C . ASP A 1 220 ? 7.658 -21.423 -27.708 1.00 49.41 220 ASP A C 1
ATOM 1760 O O . ASP A 1 220 ? 7.951 -20.232 -27.624 1.00 49.41 220 ASP A O 1
ATOM 1764 N N . LYS A 1 221 ? 8.575 -22.395 -27.615 1.00 50.88 221 LYS A N 1
ATOM 1765 C CA . LYS A 1 221 ? 10.030 -22.168 -27.555 1.00 50.88 221 LYS A CA 1
ATOM 1766 C C . LYS A 1 221 ? 10.613 -21.780 -28.922 1.00 50.88 221 LYS A C 1
ATOM 1768 O O . LYS A 1 221 ? 11.803 -21.484 -28.986 1.00 50.88 221 LYS A O 1
ATOM 1773 N N . ALA A 1 222 ? 9.808 -21.805 -29.989 1.00 45.69 222 ALA A N 1
ATOM 1774 C CA . ALA A 1 222 ? 10.268 -21.650 -31.366 1.00 45.69 222 ALA A CA 1
ATOM 1775 C C . ALA A 1 222 ? 9.466 -20.644 -32.218 1.00 45.69 222 ALA A C 1
ATOM 1777 O O . ALA A 1 222 ? 9.766 -20.506 -33.401 1.00 45.69 222 ALA A O 1
ATOM 1778 N N . LYS A 1 223 ? 8.487 -19.912 -31.662 1.00 43.84 223 LYS A N 1
ATOM 1779 C CA . LYS A 1 223 ? 7.816 -18.811 -32.381 1.00 43.84 223 LYS A CA 1
ATOM 1780 C C . LYS A 1 223 ? 8.280 -17.451 -31.878 1.00 43.84 223 LYS A C 1
ATOM 1782 O O . LYS A 1 223 ? 7.686 -16.855 -30.982 1.00 43.84 223 LYS A O 1
ATOM 1787 N N . THR A 1 224 ? 9.345 -16.992 -32.516 1.00 43.50 224 THR A N 1
ATOM 1788 C CA . THR A 1 224 ? 9.749 -15.590 -32.663 1.00 43.50 224 THR A CA 1
ATOM 1789 C C . THR A 1 224 ? 9.914 -15.329 -34.142 1.00 43.50 224 THR A C 1
ATOM 1791 O O . THR A 1 224 ? 10.678 -16.108 -34.756 1.00 43.50 224 THR A O 1
#